Protein AF-0000000073279359 (afdb_homodimer)

Nearest PDB structures (foldseek):
  1sum-assembly1_B  TM=3.985E-01  e=4.397E+00  Thermotoga maritima
  1i4l-assembly2_A-2  TM=2.869E-01  e=4.186E+00  Homo sapiens
  1sum-assembly1_B  TM=3.983E-01  e=4.391E+00  Thermotoga maritima
  1i4l-assembly2_A-2  TM=2.853E-01  e=4.613E+00  Homo sapiens
  4h8s-assembly1_A  TM=3.477E-01  e=7.541E+00  Homo sapiens

InterPro domains:
  IPR021354 Protein of unknown function DUF2975 [PF11188] (54-164)

pLDDT: mean 83.81, std 12.47, range [31.08, 98.06]

Foldseek 3Di:
DVLVVQLVVLVVVLVVLVVCLVVLVVVLVVVCCCCVPVVVPVDDPVLSVLLNVLVVLLSVLSNLLSVLVNVQSVCSSVVRNLDLSNLVSLLSNLVSLQSNLVSVVSVCVSCPPPDDPDQWDQDPVGIDHPCSSVVSNVSSVVSNVVSVVSNVVNVVVVVVVVPD/DVLVVQLVVLVVVLVVLVVCLVVLVVVLVVVCCCCVPVVVPVDDPVLSVLLNVLVVLLSVLSNLLSVLVNVQSVCSSVVRNLDLSNLVSLLSNLVSLQSNLVSVVSVCVSCPPPPDPDQWDQDPVGIDHPCSSVVSNVSSVVSNVVSVVSNVVNVVVVVVVVPD

Radius of gyration: 21.15 Å; Cα contacts (8 Å, |Δi|>4): 372; chains: 2; bounding box: 41×67×48 Å

Secondary structure (DSSP, 8-state):
--HHHHHHHHHHHHHHHHHHHHHHHHHHHHHHIIIIII-TT---HHHHHHHHHHHHHHHHHHHHHHHHHHHHHHHHHTT---SHHHHHHHHHHHHHHHHHHHHHHHHHHHTTTSS---SEEEETTEEEE--HHHHHHHHHHHHHHHHHHHHHHHHHHHHHHHH-/--HHHHHHHHHHHHHHHHHHHHHHHHHHHHHHIIIIII-TT---HHHHHHHHHHHHHHHHHHHHHHHHHHHHHHHHHTT---SHHHHHHHHHHHHHHHHHHHHHHHHHHHTTTSS---SEEEETTEEEE--HHHHHHHHHHHHHHHHHHHHHHHHHHHHHHHH-

Structure (mmCIF, N/CA/C/O backbone):
data_AF-0000000073279359-model_v1
#
loop_
_entity.id
_entity.type
_entity.pdbx_description
1 polymer 'DUF2975 domain-containing protein'
#
loop_
_atom_site.group_PDB
_atom_site.id
_atom_site.type_symbol
_atom_site.label_atom_id
_atom_site.label_alt_id
_atom_site.label_comp_id
_atom_site.label_asym_id
_atom_site.label_entity_id
_atom_site.label_seq_id
_atom_site.pdbx_PDB_ins_code
_atom_site.Cartn_x
_atom_site.Cartn_y
_atom_site.Cartn_z
_atom_site.occupancy
_atom_site.B_iso_or_equiv
_atom_site.auth_seq_id
_atom_site.auth_comp_id
_atom_site.auth_asym_id
_atom_site.auth_atom_id
_atom_site.pdbx_PDB_model_num
ATOM 1 N N . MET A 1 1 ? -18.156 12.938 20.688 1 31.64 1 MET A N 1
ATOM 2 C CA . MET A 1 1 ? -18.328 11.578 20.203 1 31.64 1 MET A CA 1
ATOM 3 C C . MET A 1 1 ? -17.328 11.273 19.078 1 31.64 1 MET A C 1
ATOM 5 O O . MET A 1 1 ? -17.203 10.117 18.672 1 31.64 1 MET A O 1
ATOM 9 N N . LYS A 1 2 ? -16.922 12.328 18.25 1 40.28 2 LYS A N 1
ATOM 10 C CA . LYS A 1 2 ? -16.234 12.242 16.969 1 40.28 2 LYS A CA 1
ATOM 11 C C . LYS A 1 2 ? -14.812 11.742 17.141 1 40.28 2 LYS A C 1
ATOM 13 O O . LYS A 1 2 ? -14.266 11.086 16.25 1 40.28 2 LYS A O 1
ATOM 18 N N . TYR A 1 3 ? -14.172 12.078 18.219 1 42.28 3 TYR A N 1
ATOM 19 C CA . TYR A 1 3 ? -12.805 11.75 18.578 1 42.28 3 TYR A CA 1
ATOM 20 C C . TYR A 1 3 ? -12.68 10.289 18.984 1 42.28 3 TYR A C 1
ATOM 22 O O . TYR A 1 3 ? -11.578 9.734 19 1 42.28 3 TYR A O 1
ATOM 30 N N . TYR A 1 4 ? -13.68 9.695 19.484 1 44 4 TYR A N 1
ATOM 31 C CA . TYR A 1 4 ? -13.734 8.32 19.953 1 44 4 TYR A CA 1
ATOM 32 C C . TYR A 1 4 ? -13.562 7.336 18.797 1 44 4 TYR A C 1
ATOM 34 O O . TYR A 1 4 ? -13.008 6.25 18.984 1 44 4 TYR A O 1
ATOM 42 N N . GLY A 1 5 ? -14.016 7.719 17.656 1 51.03 5 GLY A N 1
ATOM 43 C CA . GLY A 1 5 ? -14.039 6.879 16.484 1 51.03 5 GLY A CA 1
ATOM 44 C C . GLY A 1 5 ? -12.656 6.605 15.914 1 51.03 5 GLY A C 1
ATOM 45 O O . GLY A 1 5 ? -12.352 5.477 15.523 1 51.03 5 GLY A O 1
ATOM 46 N N . LYS A 1 6 ? -11.945 7.664 15.992 1 56.97 6 LYS A N 1
ATOM 47 C CA . LYS A 1 6 ? -10.57 7.586 15.508 1 56.97 6 LYS A CA 1
ATOM 48 C C . LYS A 1 6 ? -9.719 6.711 16.406 1 56.97 6 LYS A C 1
ATOM 50 O O . LYS A 1 6 ? -8.891 5.93 15.93 1 56.97 6 LYS A O 1
ATOM 55 N N . LYS A 1 7 ? -10.039 6.805 17.734 1 65.88 7 LYS A N 1
ATOM 56 C CA . LYS A 1 7 ? -9.328 5.93 18.672 1 65.88 7 LYS A CA 1
ATOM 57 C C . LYS A 1 7 ? -9.633 4.461 18.391 1 65.88 7 LYS A C 1
ATOM 59 O O . LYS A 1 7 ? -8.727 3.621 18.422 1 65.88 7 LYS A O 1
ATOM 64 N N . SER A 1 8 ? -10.883 4.352 17.875 1 75.69 8 SER A N 1
ATOM 65 C CA . SER A 1 8 ? -11.297 2.973 17.641 1 75.69 8 SER A CA 1
ATOM 66 C C . SER A 1 8 ? -10.648 2.393 16.391 1 75.69 8 SER A C 1
ATOM 68 O O . SER A 1 8 ? -10.133 1.272 16.422 1 75.69 8 SER A O 1
ATOM 70 N N . LEU A 1 9 ? -10.562 3.201 15.281 1 80.06 9 LEU A N 1
ATOM 71 C CA . LEU A 1 9 ? -9.969 2.682 14.047 1 80.06 9 LEU A CA 1
ATOM 72 C C . LEU A 1 9 ? -8.477 2.408 14.234 1 80.06 9 LEU A C 1
ATOM 74 O O . LEU A 1 9 ? -7.961 1.413 13.727 1 80.06 9 LEU A O 1
ATOM 78 N N . SER A 1 10 ? -7.871 3.252 14.984 1 84.25 10 SER A N 1
ATOM 79 C CA . SER A 1 10 ? -6.445 3.084 15.234 1 84.25 10 SER A CA 1
ATOM 80 C C . SER A 1 10 ? -6.176 1.846 16.078 1 84.25 10 SER A C 1
ATOM 82 O O . SER A 1 10 ? -5.188 1.139 15.859 1 84.25 10 SER A O 1
ATOM 84 N N . GLN A 1 11 ? -7.035 1.592 16.984 1 86.12 11 GLN A N 1
ATOM 85 C CA . GLN A 1 11 ? -6.895 0.395 17.797 1 86.12 11 GLN A CA 1
ATOM 86 C C . GLN A 1 11 ? -7.074 -0.87 16.969 1 86.12 11 GLN A C 1
ATOM 88 O O . GLN A 1 11 ? -6.355 -1.853 17.156 1 86.12 11 GLN A O 1
ATOM 93 N N . VAL A 1 12 ? -8.039 -0.836 16.141 1 84.25 12 VAL A N 1
ATOM 94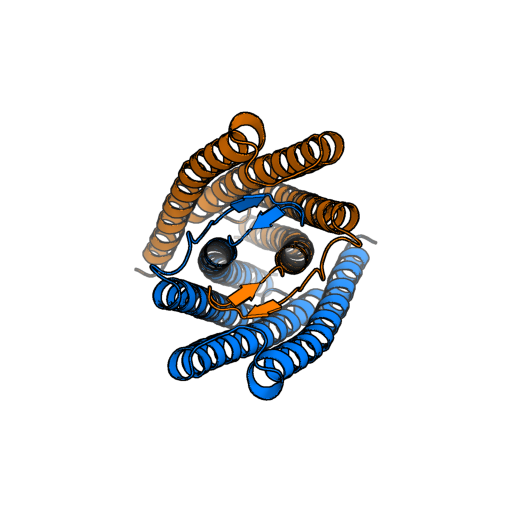 C CA . VAL A 1 12 ? -8.258 -1.947 15.211 1 84.25 12 VAL A CA 1
ATOM 95 C C . VAL A 1 12 ? -7.008 -2.168 14.367 1 84.25 12 VAL A C 1
ATOM 97 O O . VAL A 1 12 ? -6.582 -3.307 14.164 1 84.25 12 VAL A O 1
ATOM 100 N N . LEU A 1 13 ? -6.449 -1.063 13.969 1 85.56 13 LEU A N 1
ATOM 101 C CA . LEU A 1 13 ? -5.246 -1.158 13.156 1 85.56 13 LEU A CA 1
ATOM 102 C C . LEU A 1 13 ? -4.109 -1.808 13.938 1 85.56 13 LEU A C 1
ATOM 104 O O . LEU A 1 13 ? -3.377 -2.643 13.398 1 85.56 13 LEU A O 1
ATOM 108 N N . LEU A 1 14 ? -3.973 -1.51 15.164 1 87.38 14 LEU A N 1
ATOM 109 C CA . LEU A 1 14 ? -2.934 -2.109 15.992 1 87.38 14 LEU A CA 1
ATOM 110 C C . LEU A 1 14 ? -3.139 -3.615 16.125 1 87.38 14 LEU A C 1
ATOM 112 O O . LEU A 1 14 ? -2.184 -4.387 16.016 1 87.38 14 LEU A O 1
ATOM 116 N N . TRP A 1 15 ? -4.352 -3.914 16.266 1 86.38 15 TRP A N 1
ATOM 117 C CA . TRP A 1 15 ? -4.688 -5.332 16.359 1 86.38 15 TRP A CA 1
ATOM 118 C C . TRP A 1 15 ? -4.348 -6.059 15.062 1 86.38 15 TRP A C 1
ATOM 120 O O . TRP A 1 15 ? -3.766 -7.145 15.086 1 86.38 15 TRP A O 1
ATOM 130 N N . ILE A 1 16 ? -4.699 -5.473 13.992 1 86.31 16 ILE A N 1
ATOM 131 C CA . ILE A 1 16 ? -4.426 -6.059 12.68 1 86.31 16 ILE A CA 1
ATOM 132 C C . ILE A 1 16 ? -2.92 -6.188 12.477 1 86.31 16 ILE A C 1
ATOM 134 O O . ILE A 1 16 ? -2.439 -7.211 11.984 1 86.31 16 ILE A O 1
ATOM 138 N N . LEU A 1 17 ? -2.195 -5.238 12.906 1 88.5 17 LEU A N 1
ATOM 139 C CA . LEU A 1 17 ? -0.746 -5.262 12.75 1 88.5 17 LEU A CA 1
ATOM 140 C C . LEU A 1 17 ? -0.131 -6.406 13.547 1 88.5 17 LEU A C 1
ATOM 142 O O . LEU A 1 17 ? 0.762 -7.102 13.055 1 88.5 17 LEU A O 1
ATOM 146 N N . ASN A 1 18 ? -0.646 -6.617 14.75 1 86.38 18 ASN A N 1
ATOM 147 C CA . ASN A 1 18 ? -0.169 -7.73 15.562 1 86.38 18 ASN A CA 1
ATOM 148 C C . ASN A 1 18 ? -0.493 -9.078 14.922 1 86.38 18 ASN A C 1
ATOM 150 O O . ASN A 1 18 ? 0.332 -9.992 14.93 1 86.38 18 ASN A O 1
ATOM 154 N N . ILE A 1 19 ? -1.617 -9.148 14.344 1 86.81 19 ILE A N 1
ATOM 155 C CA . ILE A 1 19 ? -2.035 -10.375 13.664 1 86.81 19 ILE A CA 1
ATOM 156 C C . ILE A 1 19 ? -1.129 -10.633 12.461 1 86.81 19 ILE A C 1
ATOM 158 O O . ILE A 1 19 ? -0.705 -11.766 12.234 1 86.81 19 ILE A O 1
ATOM 162 N N . ILE A 1 20 ? -0.84 -9.641 11.766 1 86.38 20 ILE A N 1
ATOM 163 C CA . ILE A 1 20 ? 0.015 -9.75 10.594 1 86.38 20 ILE A CA 1
ATOM 164 C C . ILE A 1 20 ? 1.396 -10.258 11.008 1 86.38 20 ILE A C 1
ATOM 166 O O . ILE A 1 20 ? 1.991 -11.086 10.312 1 86.38 20 ILE A O 1
ATOM 170 N N . LEU A 1 21 ? 1.903 -9.797 12.109 1 86.38 21 LEU A N 1
ATOM 171 C CA . LEU A 1 21 ? 3.217 -10.211 12.586 1 86.38 21 LEU A CA 1
ATOM 172 C C . LEU A 1 21 ? 3.223 -11.695 12.953 1 86.38 21 LEU A C 1
ATOM 174 O O . LEU A 1 21 ? 4.129 -12.43 12.555 1 86.38 21 LEU A O 1
ATOM 178 N N . ILE A 1 22 ? 2.199 -12.094 13.578 1 87.25 22 ILE A N 1
ATOM 179 C CA . ILE A 1 22 ? 2.102 -13.477 14.031 1 87.25 22 ILE A CA 1
ATOM 180 C C . ILE A 1 22 ? 1.951 -14.406 12.82 1 87.25 22 ILE A C 1
ATOM 182 O O . ILE A 1 22 ? 2.695 -15.375 12.688 1 87.25 22 ILE A O 1
ATOM 186 N N . VAL A 1 23 ? 1.042 -14.086 11.992 1 82.75 23 VAL A N 1
ATOM 187 C CA . VAL A 1 23 ? 0.788 -14.891 10.797 1 82.75 23 VAL A CA 1
ATOM 188 C C . VAL A 1 23 ? 2.018 -14.875 9.891 1 82.75 23 VAL A C 1
ATOM 190 O O . VAL A 1 23 ? 2.371 -15.898 9.297 1 82.75 23 VAL A O 1
ATOM 193 N N . GLY A 1 24 ? 2.627 -13.672 9.781 1 82.88 24 GLY A N 1
ATOM 194 C CA . GLY A 1 24 ? 3.838 -13.562 8.977 1 82.88 24 GLY A CA 1
ATOM 195 C C . GLY A 1 24 ? 4.949 -14.484 9.438 1 82.88 24 GLY A C 1
ATOM 196 O O . GLY A 1 24 ? 5.609 -15.125 8.617 1 82.88 24 GLY A O 1
ATOM 197 N N . ILE A 1 25 ? 5.125 -14.562 10.688 1 85.75 25 ILE A N 1
ATOM 198 C CA . ILE A 1 25 ? 6.145 -15.445 11.25 1 85.75 25 ILE A CA 1
ATOM 199 C C . ILE A 1 25 ? 5.816 -16.891 10.922 1 85.75 25 ILE A C 1
ATOM 201 O O . ILE A 1 25 ? 6.684 -17.641 10.469 1 85.75 25 ILE A O 1
ATOM 205 N N . GLY A 1 26 ? 4.594 -17.312 11.148 1 84.44 26 GLY A N 1
ATOM 206 C CA . GLY A 1 26 ? 4.172 -18.656 10.844 1 84.44 26 GLY A CA 1
ATOM 207 C C . GLY A 1 26 ? 4.363 -19.031 9.383 1 84.44 26 GLY A C 1
ATOM 208 O O . GLY A 1 26 ? 4.895 -20.094 9.07 1 84.44 26 GLY A O 1
ATOM 209 N N . LEU A 1 27 ? 3.98 -18.172 8.547 1 82.25 27 LEU A N 1
ATOM 210 C CA . LEU A 1 27 ? 4.09 -18.406 7.113 1 82.25 27 LEU A CA 1
ATOM 211 C C . LEU A 1 27 ? 5.551 -18.5 6.688 1 82.25 27 LEU A C 1
ATOM 213 O O . LEU A 1 27 ? 5.906 -19.312 5.84 1 82.25 27 LEU A O 1
ATOM 217 N N . THR A 1 28 ? 6.344 -17.609 7.273 1 83.31 28 THR A N 1
ATOM 218 C CA . THR A 1 28 ? 7.762 -17.641 6.945 1 83.31 28 THR A CA 1
ATOM 219 C C . THR A 1 28 ? 8.391 -18.969 7.355 1 83.31 28 THR A C 1
ATOM 221 O O . THR A 1 28 ? 9.156 -19.562 6.594 1 83.31 28 THR A O 1
ATOM 224 N N . MET A 1 29 ? 8.055 -19.453 8.414 1 85.75 29 MET A N 1
ATOM 225 C CA . MET A 1 29 ? 8.57 -20.734 8.891 1 85.75 29 MET A CA 1
ATOM 226 C C . MET A 1 29 ? 8.133 -21.875 7.973 1 85.75 29 MET A C 1
ATOM 228 O O . MET A 1 29 ? 8.93 -22.75 7.652 1 85.75 29 MET A O 1
ATOM 232 N N . LEU A 1 30 ? 6.934 -21.844 7.57 1 81.75 30 LEU A N 1
ATOM 233 C CA . LEU A 1 30 ? 6.383 -22.891 6.703 1 81.75 30 LEU A CA 1
ATOM 234 C C . LEU A 1 30 ? 7.102 -22.906 5.355 1 81.75 30 LEU A C 1
ATOM 236 O O . LEU A 1 30 ? 7.441 -23.969 4.844 1 81.75 30 LEU A O 1
ATOM 240 N N . VAL A 1 31 ? 7.297 -21.781 4.797 1 81.06 31 VAL A N 1
ATOM 241 C CA . VAL A 1 31 ? 7.934 -21.688 3.488 1 81.06 31 VAL A CA 1
ATOM 242 C C . VAL A 1 31 ? 9.383 -22.156 3.582 1 81.06 31 VAL A C 1
ATOM 244 O O . VAL A 1 31 ? 9.867 -22.875 2.703 1 81.06 31 VAL A O 1
ATOM 247 N N . TYR A 1 32 ? 10.016 -21.703 4.605 1 82.31 32 TYR A N 1
ATOM 248 C CA . TYR A 1 32 ? 11.391 -22.141 4.793 1 82.31 32 TYR A CA 1
ATOM 249 C C . TYR A 1 32 ? 11.469 -23.656 4.965 1 82.31 32 TYR A C 1
ATOM 251 O O . TYR A 1 32 ? 12.328 -24.312 4.375 1 82.31 32 TYR A O 1
ATOM 259 N N . TYR A 1 33 ? 10.57 -24.188 5.672 1 83 33 TYR A N 1
ATOM 260 C CA . TYR A 1 33 ? 10.531 -25.641 5.879 1 83 33 TYR A CA 1
ATOM 261 C C . TYR A 1 33 ? 10.297 -26.375 4.562 1 83 33 TYR A C 1
ATOM 263 O O . TYR A 1 33 ? 11.023 -27.312 4.227 1 83 33 TYR A O 1
ATOM 271 N N . ASN A 1 34 ? 9.375 -25.922 3.771 1 78.56 34 ASN A N 1
ATOM 272 C CA . ASN A 1 34 ? 9.023 -26.562 2.506 1 78.56 34 ASN A CA 1
ATOM 273 C C . ASN A 1 34 ? 10.148 -26.438 1.484 1 78.56 34 ASN A C 1
ATOM 275 O O . ASN A 1 34 ? 10.391 -27.344 0.7 1 78.56 34 ASN A O 1
ATOM 279 N N . THR A 1 35 ? 10.797 -25.375 1.511 1 75.88 35 THR A N 1
ATOM 280 C CA . THR A 1 35 ? 11.812 -25.094 0.496 1 75.88 35 THR A CA 1
ATOM 281 C C . THR A 1 35 ? 13.117 -25.828 0.823 1 75.88 35 THR A C 1
ATOM 283 O O . THR A 1 35 ? 13.727 -26.438 -0.053 1 75.88 35 THR A O 1
ATOM 286 N N . PHE A 1 36 ? 13.508 -25.781 2.01 1 77.19 36 PHE A N 1
ATOM 287 C CA . PHE A 1 36 ? 14.844 -26.25 2.35 1 77.19 36 PHE A CA 1
ATOM 288 C C . PHE A 1 36 ? 14.789 -27.672 2.898 1 77.19 36 PHE A C 1
ATOM 290 O O . PHE A 1 36 ? 15.766 -28.422 2.799 1 77.19 36 PHE A O 1
ATOM 297 N N . PHE A 1 37 ? 13.695 -28.078 3.346 1 78.38 37 PHE A N 1
ATOM 298 C CA . PHE A 1 37 ? 13.625 -29.406 3.934 1 78.38 37 PHE A CA 1
ATOM 299 C C . PHE A 1 37 ? 12.875 -30.375 3.016 1 78.38 37 PHE A C 1
ATOM 301 O O . PHE A 1 37 ? 13.359 -31.469 2.734 1 78.38 37 PHE A O 1
ATOM 308 N N . LYS A 1 38 ? 11.703 -29.969 2.488 1 74.12 38 LYS A N 1
ATOM 309 C CA . LYS A 1 38 ? 10.891 -30.875 1.668 1 74.12 38 LYS A CA 1
ATOM 310 C C . LYS A 1 38 ? 11.281 -30.766 0.196 1 74.12 38 LYS A C 1
ATOM 312 O O . LYS A 1 38 ? 11.008 -31.688 -0.584 1 74.12 38 LYS A O 1
ATOM 317 N N . ASN A 1 39 ? 12.039 -29.75 -0.214 1 65.19 39 ASN A N 1
ATOM 318 C CA . ASN A 1 39 ? 12.523 -29.5 -1.566 1 65.19 39 ASN A CA 1
ATOM 319 C C . ASN A 1 39 ? 11.375 -29.5 -2.58 1 65.19 39 ASN A C 1
ATOM 321 O O . ASN A 1 39 ? 11.508 -30.078 -3.662 1 65.19 39 ASN A O 1
ATOM 325 N N . THR A 1 40 ? 10.242 -29.078 -2.369 1 61.25 40 THR A N 1
ATOM 326 C CA . THR A 1 40 ? 9.031 -29.188 -3.174 1 61.25 40 THR A CA 1
ATOM 327 C C . THR A 1 40 ? 9.117 -28.297 -4.41 1 61.25 40 THR A C 1
ATOM 329 O O . THR A 1 40 ? 8.469 -28.562 -5.422 1 61.25 40 THR A O 1
ATOM 332 N N . GLY A 1 41 ? 10.031 -27.422 -4.551 1 63.59 41 GLY A N 1
ATOM 333 C CA . GLY A 1 41 ? 9.953 -26.453 -5.633 1 63.59 41 GLY A CA 1
ATOM 334 C C . GLY A 1 41 ? 10.898 -26.75 -6.777 1 63.59 41 GLY A C 1
ATOM 335 O O . GLY A 1 41 ? 10.82 -26.141 -7.836 1 63.59 41 GLY A O 1
ATOM 336 N N . ASN A 1 42 ? 11.492 -27.922 -6.77 1 67.06 42 ASN A N 1
ATOM 337 C CA . ASN A 1 42 ? 12.469 -28.297 -7.781 1 67.06 42 ASN A CA 1
ATOM 338 C C . ASN A 1 42 ? 13.406 -27.141 -8.117 1 67.06 42 ASN A C 1
ATOM 340 O O . ASN A 1 42 ? 13.617 -26.828 -9.289 1 67.06 42 ASN A O 1
ATOM 344 N N . ILE A 1 43 ? 13.844 -26.5 -7.113 1 72.44 43 ILE A N 1
ATOM 345 C CA . ILE A 1 43 ? 14.734 -25.375 -7.281 1 72.44 43 ILE A CA 1
ATOM 346 C C . ILE A 1 43 ? 16.188 -25.828 -7.16 1 72.44 43 ILE A C 1
ATOM 348 O O . ILE A 1 43 ? 16.516 -26.641 -6.289 1 72.44 43 ILE A O 1
ATOM 352 N N . THR A 1 44 ? 16.953 -25.391 -8.125 1 73.75 44 THR A N 1
ATOM 353 C CA . THR A 1 44 ? 18.375 -25.703 -8.062 1 73.75 44 THR A CA 1
ATOM 354 C C . THR A 1 44 ? 19 -25.141 -6.793 1 73.75 44 THR A C 1
ATOM 356 O O . THR A 1 44 ? 18.469 -24.188 -6.207 1 73.75 44 THR A O 1
ATOM 359 N N . GLY A 1 45 ? 20.078 -25.719 -6.434 1 74.19 45 GLY A N 1
ATOM 360 C CA . GLY A 1 45 ? 20.75 -25.328 -5.195 1 74.19 45 GLY A CA 1
ATOM 361 C C . GLY A 1 45 ? 21.078 -23.859 -5.137 1 74.19 45 GLY A C 1
ATOM 362 O O . GLY A 1 45 ? 20.766 -23.188 -4.152 1 74.19 45 GLY A O 1
ATOM 363 N N . LYS A 1 46 ? 21.781 -23.375 -6.152 1 79.12 46 LYS A N 1
ATOM 364 C CA . LYS A 1 46 ? 22.172 -21.969 -6.168 1 79.12 46 LYS A CA 1
ATOM 365 C C . LYS A 1 46 ? 20.953 -21.062 -6.16 1 79.12 46 LYS A C 1
ATOM 367 O O . LYS A 1 46 ? 20.906 -20.062 -5.434 1 79.12 46 LYS A O 1
ATOM 372 N N . ASN A 1 47 ? 19.953 -21.422 -6.855 1 83.06 47 ASN A N 1
ATOM 373 C CA . ASN A 1 47 ? 18.734 -20.641 -6.91 1 83.06 47 ASN A CA 1
ATOM 374 C C . ASN A 1 47 ? 17.969 -20.688 -5.59 1 83.06 47 ASN A C 1
ATOM 376 O O . ASN A 1 47 ? 17.344 -19.703 -5.191 1 83.06 47 ASN A O 1
ATOM 380 N N . LYS A 1 48 ? 18.219 -21.766 -4.98 1 82.25 48 LYS A N 1
ATOM 381 C CA . LYS A 1 48 ? 17.547 -21.906 -3.688 1 82.25 48 LYS A CA 1
ATOM 382 C C . LYS A 1 48 ? 18.109 -20.922 -2.67 1 82.25 48 LYS A C 1
ATOM 384 O O . LYS A 1 48 ? 17.344 -20.312 -1.914 1 82.25 48 LYS A O 1
ATOM 389 N N . ILE A 1 49 ? 19.312 -20.75 -2.717 1 84.62 49 ILE A N 1
ATOM 390 C CA . ILE A 1 49 ? 19.969 -19.859 -1.771 1 84.62 49 ILE A CA 1
ATOM 391 C C . ILE A 1 49 ? 19.609 -18.406 -2.096 1 84.62 49 ILE A C 1
ATOM 393 O O . ILE A 1 49 ? 19.297 -17.609 -1.197 1 84.62 49 ILE A O 1
ATOM 397 N N . ILE A 1 50 ? 19.625 -18.031 -3.283 1 87.12 50 ILE A N 1
ATOM 398 C CA . ILE A 1 50 ? 19.328 -16.672 -3.713 1 87.12 50 ILE A CA 1
ATOM 399 C C . ILE A 1 50 ? 17.875 -16.312 -3.357 1 87.12 50 ILE A C 1
ATOM 401 O O . ILE A 1 50 ? 17.609 -15.273 -2.758 1 87.12 50 ILE A O 1
ATOM 405 N N . LEU A 1 51 ? 17.062 -17.25 -3.666 1 85.81 51 LEU A N 1
ATOM 406 C CA . LEU A 1 51 ? 15.648 -17.016 -3.395 1 85.81 51 LEU A CA 1
ATOM 407 C C . LEU A 1 51 ? 15.383 -16.953 -1.894 1 85.81 51 LEU A C 1
ATOM 409 O O . LEU A 1 51 ? 14.578 -16.141 -1.429 1 85.81 51 LEU A O 1
ATOM 413 N N . GLY A 1 52 ? 16.094 -17.812 -1.183 1 86 52 GLY A N 1
ATOM 414 C CA . GLY A 1 52 ? 15.961 -17.781 0.265 1 86 52 GLY A CA 1
ATOM 415 C C . GLY A 1 52 ? 16.406 -16.453 0.874 1 86 52 GLY A C 1
ATOM 416 O O . GLY A 1 52 ? 15.773 -15.938 1.791 1 86 52 GLY A O 1
ATOM 417 N N . THR A 1 53 ? 17.484 -15.984 0.349 1 89.88 53 THR A N 1
ATOM 418 C CA . THR A 1 53 ? 18.016 -14.719 0.847 1 89.88 53 THR A CA 1
ATOM 419 C C . THR A 1 53 ? 17.062 -13.57 0.524 1 89.88 53 THR A C 1
ATOM 421 O O . THR A 1 53 ? 16.781 -12.727 1.381 1 89.88 53 THR A O 1
ATOM 424 N N . LEU A 1 54 ? 16.547 -13.5 -0.654 1 90.19 54 LEU A N 1
ATOM 425 C CA . LEU A 1 54 ? 15.609 -12.461 -1.056 1 90.19 54 LEU A CA 1
ATOM 426 C C . LEU A 1 54 ? 14.367 -12.484 -0.175 1 90.19 54 LEU A C 1
ATOM 428 O O . LEU A 1 54 ? 13.898 -11.438 0.271 1 90.19 54 LEU A O 1
ATOM 432 N N . LEU A 1 55 ? 13.953 -13.672 0.034 1 88.44 55 LEU A N 1
ATOM 433 C CA . LEU A 1 55 ? 12.773 -13.82 0.874 1 88.44 55 LEU A CA 1
ATOM 434 C C . LEU A 1 55 ? 13.047 -13.32 2.289 1 88.44 55 LEU A C 1
ATOM 436 O O . LEU A 1 55 ? 12.203 -12.641 2.885 1 88.44 55 LEU A O 1
ATOM 440 N N . THR A 1 56 ? 14.195 -13.68 2.838 1 90.62 56 THR A N 1
ATOM 441 C CA . THR A 1 56 ? 14.555 -13.289 4.195 1 90.62 56 THR A CA 1
ATOM 442 C C . THR A 1 56 ? 14.625 -11.773 4.32 1 90.62 56 THR A C 1
ATOM 444 O O . THR A 1 56 ? 14.086 -11.195 5.262 1 90.62 56 THR A O 1
ATOM 447 N N . ILE A 1 57 ? 15.242 -11.102 3.371 1 93.5 57 ILE A N 1
ATOM 448 C CA . ILE A 1 57 ? 15.352 -9.648 3.379 1 93.5 57 ILE A CA 1
ATOM 449 C C . ILE A 1 57 ? 13.961 -9.031 3.314 1 93.5 57 ILE A C 1
ATOM 451 O O . ILE A 1 57 ? 13.656 -8.102 4.066 1 93.5 57 ILE A O 1
ATOM 455 N N . GLY A 1 58 ? 13.141 -9.523 2.445 1 92.25 58 GLY A N 1
ATOM 456 C CA . GLY A 1 58 ? 11.781 -9.016 2.318 1 92.25 58 GLY A CA 1
ATOM 457 C C . GLY A 1 58 ? 10.977 -9.133 3.598 1 92.25 58 GLY A C 1
ATOM 458 O O . GLY A 1 58 ? 10.312 -8.18 4.012 1 92.25 58 GLY A O 1
ATOM 459 N N . VAL A 1 59 ? 11.094 -10.273 4.238 1 89 59 VAL A N 1
ATOM 460 C CA . VAL A 1 59 ? 10.336 -10.531 5.453 1 89 59 VAL A CA 1
ATOM 461 C C . VAL A 1 59 ? 10.82 -9.609 6.57 1 89 59 VAL A C 1
ATOM 463 O O . VAL A 1 59 ? 10.008 -9.031 7.305 1 89 59 VAL A O 1
ATOM 466 N N . ILE A 1 60 ? 12.055 -9.422 6.664 1 93.38 60 ILE A N 1
ATOM 467 C CA . ILE A 1 60 ? 12.617 -8.531 7.672 1 93.38 60 ILE A CA 1
ATOM 468 C C . ILE A 1 60 ? 12.102 -7.109 7.449 1 93.38 60 ILE A C 1
ATOM 470 O O . ILE A 1 60 ? 11.695 -6.434 8.398 1 93.38 60 ILE A O 1
ATOM 474 N N . CYS A 1 61 ? 12.094 -6.672 6.266 1 94.62 61 CYS A N 1
ATOM 475 C CA . CYS A 1 61 ? 11.609 -5.332 5.938 1 94.62 61 CYS A CA 1
ATOM 476 C C . CYS A 1 61 ? 10.141 -5.18 6.297 1 94.62 61 CYS A C 1
ATOM 478 O O . CYS A 1 61 ? 9.719 -4.133 6.797 1 94.62 61 CYS A O 1
ATOM 480 N N . ILE A 1 62 ? 9.398 -6.203 6.082 1 92.31 62 ILE A N 1
ATOM 481 C CA . ILE A 1 62 ? 7.973 -6.137 6.406 1 92.31 62 ILE A CA 1
ATOM 482 C C . ILE A 1 62 ? 7.793 -5.98 7.914 1 92.31 62 ILE A C 1
ATOM 484 O O . ILE A 1 62 ? 6.973 -5.18 8.367 1 92.31 62 ILE A O 1
ATOM 488 N N . PHE A 1 63 ? 8.57 -6.719 8.656 1 92.19 63 PHE A N 1
ATOM 489 C CA . PHE A 1 63 ? 8.5 -6.605 10.109 1 92.19 63 PHE A CA 1
ATOM 490 C C . PHE A 1 63 ? 8.867 -5.199 10.562 1 92.19 63 PHE A C 1
ATOM 492 O O . PHE A 1 63 ? 8.203 -4.625 11.422 1 92.19 63 PHE A O 1
ATOM 499 N N . LEU A 1 64 ? 9.867 -4.668 9.977 1 95.06 64 LEU A N 1
ATOM 500 C CA . LEU A 1 64 ? 10.305 -3.324 10.336 1 95.06 64 LEU A CA 1
ATOM 501 C C . LEU A 1 64 ? 9.242 -2.293 9.969 1 95.06 64 LEU A C 1
ATOM 503 O O . LEU A 1 64 ? 9.031 -1.327 10.711 1 95.06 64 LEU A O 1
ATOM 507 N N . ILE A 1 65 ? 8.586 -2.5 8.852 1 94.75 65 ILE A N 1
ATOM 508 C CA . ILE A 1 65 ? 7.508 -1.607 8.438 1 94.75 65 ILE A CA 1
ATOM 509 C C . ILE A 1 65 ? 6.383 -1.646 9.469 1 94.75 65 ILE A C 1
ATOM 511 O O . ILE A 1 65 ? 5.879 -0.601 9.891 1 94.75 65 ILE A O 1
ATOM 515 N N . VAL A 1 66 ? 6.031 -2.838 9.906 1 92.19 66 VAL A N 1
ATOM 516 C CA . VAL A 1 66 ? 4.945 -2.986 10.867 1 92.19 66 VAL A CA 1
ATOM 517 C C . VAL A 1 66 ? 5.316 -2.299 12.18 1 92.19 66 VAL A C 1
ATOM 519 O O . VAL A 1 66 ? 4.484 -1.625 12.789 1 92.19 66 VAL A O 1
ATOM 522 N N . PHE A 1 67 ? 6.539 -2.408 12.516 1 94.5 67 PHE A N 1
ATOM 523 C CA . PHE A 1 67 ? 6.992 -1.772 13.75 1 94.5 67 PHE A CA 1
ATOM 524 C C . PHE A 1 67 ? 6.902 -0.255 13.641 1 94.5 67 PHE A C 1
ATOM 526 O O . PHE A 1 67 ? 6.441 0.413 14.562 1 94.5 67 PHE A O 1
ATOM 533 N N . GLU A 1 68 ? 7.312 0.247 12.555 1 95.44 68 GLU A N 1
ATOM 534 C CA . GLU A 1 68 ? 7.227 1.688 12.344 1 95.44 68 GLU A CA 1
ATOM 535 C C . GLU A 1 68 ? 5.77 2.15 12.297 1 95.44 68 GLU A C 1
ATOM 537 O O . GLU A 1 68 ? 5.434 3.211 12.828 1 95.44 68 GLU A O 1
ATOM 542 N N . LEU A 1 69 ? 4.953 1.369 11.68 1 93.5 69 LEU A N 1
ATOM 543 C CA . LEU A 1 69 ? 3.537 1.706 11.609 1 93.5 69 LEU A CA 1
ATOM 544 C C . LEU A 1 69 ? 2.906 1.718 12.992 1 93.5 69 LEU A C 1
ATOM 546 O O . LEU A 1 69 ? 2.074 2.576 13.297 1 93.5 69 LEU A O 1
ATOM 550 N N . ARG A 1 70 ? 3.324 0.79 13.758 1 91.88 70 ARG A N 1
ATOM 551 C CA . ARG A 1 70 ? 2.82 0.746 15.125 1 91.88 70 ARG A CA 1
ATOM 552 C C . ARG A 1 70 ? 3.15 2.033 15.875 1 91.88 70 ARG A C 1
ATOM 554 O O . ARG A 1 70 ? 2.314 2.559 16.609 1 91.88 70 ARG A O 1
ATOM 561 N N . LYS A 1 71 ? 4.336 2.455 15.711 1 94.44 71 LYS A N 1
ATOM 562 C CA . LYS A 1 71 ? 4.746 3.703 16.359 1 94.44 71 LYS A CA 1
ATOM 563 C C . LYS A 1 71 ? 3.836 4.855 15.938 1 94.44 71 LYS A C 1
ATOM 565 O O . LYS A 1 71 ? 3.398 5.641 16.781 1 94.44 71 LYS A O 1
ATOM 570 N N . ILE A 1 72 ? 3.549 4.949 14.734 1 94.31 72 ILE A N 1
ATOM 571 C CA . ILE A 1 72 ? 2.729 6.031 14.203 1 94.31 72 ILE A CA 1
ATOM 572 C C . ILE A 1 72 ? 1.308 5.918 14.75 1 94.31 72 ILE A C 1
ATOM 574 O O . ILE A 1 72 ? 0.73 6.906 15.203 1 94.31 72 ILE A O 1
ATOM 578 N N . VAL A 1 73 ? 0.743 4.758 14.773 1 90.56 73 VAL A N 1
ATOM 579 C CA . VAL A 1 73 ? -0.641 4.531 15.18 1 90.56 73 VAL A CA 1
ATOM 580 C C . VAL A 1 73 ? -0.808 4.883 16.656 1 90.56 73 VAL A C 1
ATOM 582 O O . VAL A 1 73 ? -1.836 5.43 17.062 1 90.56 73 VAL A O 1
ATOM 585 N N . ILE A 1 74 ? 0.177 4.586 17.391 1 91.75 74 ILE A N 1
ATOM 586 C CA . ILE A 1 74 ? 0.12 4.895 18.812 1 91.75 74 ILE A CA 1
ATOM 587 C C . ILE A 1 74 ? -0.025 6.402 19.016 1 91.75 74 ILE A C 1
ATOM 589 O O . ILE A 1 74 ? -0.802 6.852 19.859 1 91.75 74 ILE A O 1
ATOM 593 N N . THR A 1 75 ? 0.68 7.168 18.25 1 92.44 75 THR A N 1
ATOM 594 C CA . THR A 1 75 ? 0.567 8.617 18.375 1 92.44 75 THR A CA 1
ATOM 595 C C . THR A 1 75 ? -0.801 9.094 17.891 1 92.44 75 THR A C 1
ATOM 597 O O . THR A 1 75 ? -1.313 10.109 18.359 1 92.44 75 THR A O 1
ATOM 600 N N . LEU A 1 76 ? -1.336 8.391 16.969 1 88.06 76 LEU A N 1
ATOM 601 C CA . LEU A 1 76 ? -2.684 8.703 16.5 1 88.06 76 LEU A CA 1
ATOM 602 C C . LEU A 1 76 ? -3.711 8.453 17.594 1 88.06 76 LEU A C 1
ATOM 604 O O . LEU A 1 76 ? -4.633 9.25 17.781 1 88.06 76 LEU A O 1
ATOM 608 N N . ILE A 1 77 ? -3.549 7.359 18.281 1 86.5 77 ILE A N 1
ATOM 609 C CA . ILE A 1 77 ? -4.434 7.012 19.375 1 86.5 77 ILE A CA 1
ATOM 610 C C . ILE A 1 77 ? -4.34 8.078 20.469 1 86.5 77 ILE A C 1
ATOM 612 O O . ILE A 1 77 ? -5.348 8.43 21.094 1 86.5 77 ILE A O 1
ATOM 616 N N . LYS A 1 78 ? -3.148 8.633 20.656 1 91.12 78 LYS A N 1
ATOM 617 C CA . LYS A 1 78 ? -2.92 9.656 21.672 1 91.12 78 LYS A CA 1
ATOM 618 C C . LYS A 1 78 ? -3.32 11.039 21.156 1 91.12 78 LYS A C 1
ATOM 620 O O . LYS A 1 78 ? -3.068 12.047 21.812 1 91.12 78 LYS A O 1
ATOM 625 N N . ALA A 1 79 ? -3.783 11.07 19.938 1 88.75 79 ALA A N 1
ATOM 626 C CA . ALA A 1 79 ? -4.277 12.297 19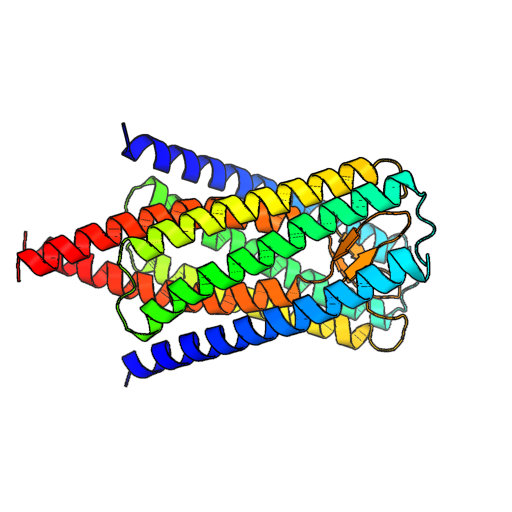.312 1 88.75 79 ALA A CA 1
ATOM 627 C C . ALA A 1 79 ? -3.154 13.32 19.141 1 88.75 79 ALA A C 1
ATOM 629 O O . ALA A 1 79 ? -3.377 14.523 19.297 1 88.75 79 ALA A O 1
ATOM 630 N N . ASN A 1 80 ? -1.977 12.852 19 1 92.06 80 ASN A N 1
ATOM 631 C CA . ASN A 1 80 ? -0.812 13.695 18.766 1 92.06 80 ASN A CA 1
ATOM 632 C C . ASN A 1 80 ? 0.036 13.172 17.609 1 92.06 80 ASN A C 1
ATOM 634 O O . ASN A 1 80 ? 1.213 12.859 17.797 1 92.06 80 ASN A O 1
ATOM 638 N N . PRO A 1 81 ? -0.502 13.227 16.406 1 92.62 81 PRO A N 1
ATOM 639 C CA . PRO A 1 81 ? 0.187 12.609 15.273 1 92.62 81 PRO A CA 1
ATOM 640 C C . PRO A 1 81 ? 1.287 13.5 14.703 1 92.62 81 PRO A C 1
ATOM 642 O O . PRO A 1 81 ? 2.191 13.008 14.023 1 92.62 81 PRO A O 1
ATOM 645 N N . PHE A 1 82 ? 1.207 14.758 14.938 1 95.62 82 PHE A N 1
ATOM 646 C CA . PHE A 1 82 ? 2.127 15.695 14.305 1 95.62 82 PHE A CA 1
ATOM 647 C C . PHE A 1 82 ? 3.359 15.914 15.172 1 95.62 82 PHE A C 1
ATOM 649 O O . PHE A 1 82 ? 3.547 17 15.727 1 95.62 82 PHE A O 1
ATOM 656 N N . ILE A 1 83 ? 4.191 14.945 15.219 1 95.56 83 ILE A N 1
ATOM 657 C CA . ILE A 1 83 ? 5.469 14.969 15.93 1 95.56 83 ILE A CA 1
ATOM 658 C C . ILE A 1 83 ? 6.582 14.492 15 1 95.56 83 ILE A C 1
ATOM 660 O O . ILE A 1 83 ? 6.328 13.758 14.047 1 95.56 83 ILE A O 1
ATOM 664 N N . TRP A 1 84 ? 7.781 14.781 15.312 1 96.69 84 TRP A N 1
ATOM 665 C CA . TRP A 1 84 ? 8.922 14.531 14.438 1 96.69 84 TRP A CA 1
ATOM 666 C C . TRP A 1 84 ? 9.219 13.039 14.344 1 96.69 84 TRP A C 1
ATOM 668 O O . TRP A 1 84 ? 9.68 12.555 13.305 1 96.69 84 TRP A O 1
ATOM 678 N N . SER A 1 85 ? 8.93 12.32 15.367 1 97 85 SER A N 1
ATOM 679 C CA . SER A 1 85 ? 9.156 10.883 15.344 1 97 85 SER A CA 1
ATOM 680 C C . SER A 1 85 ? 8.352 10.211 14.234 1 97 85 SER A C 1
ATOM 682 O O . SER A 1 85 ? 8.82 9.25 13.617 1 97 85 SER A O 1
ATOM 684 N N . ASN A 1 86 ? 7.145 10.703 14 1 96.69 86 ASN A N 1
ATOM 685 C CA . ASN A 1 86 ? 6.316 10.141 12.938 1 96.69 86 ASN A CA 1
ATOM 686 C C . ASN A 1 86 ? 6.898 10.43 11.562 1 96.69 86 ASN A C 1
ATOM 688 O O . ASN A 1 86 ? 6.797 9.609 10.648 1 96.69 86 ASN A O 1
ATOM 692 N N . VAL A 1 87 ? 7.516 11.57 11.398 1 96.69 87 VAL A N 1
ATOM 693 C CA . VAL A 1 87 ? 8.188 11.898 10.141 1 96.69 87 VAL A CA 1
ATOM 694 C C . VAL A 1 87 ? 9.32 10.898 9.891 1 96.69 87 VAL A C 1
ATOM 696 O O . VAL A 1 87 ? 9.445 10.367 8.781 1 96.69 87 VAL A O 1
ATOM 699 N N . THR A 1 88 ? 10.047 10.641 10.906 1 97.88 88 THR A N 1
ATOM 700 C CA . THR A 1 88 ? 11.164 9.703 10.82 1 97.88 88 THR A CA 1
ATOM 701 C C . THR A 1 88 ? 10.664 8.305 10.484 1 97.88 88 THR A C 1
ATOM 703 O O . THR A 1 88 ? 11.25 7.613 9.641 1 97.88 88 THR A O 1
ATOM 706 N N . SER A 1 89 ? 9.625 7.926 11.133 1 97.5 89 SER A N 1
ATOM 707 C CA . SER A 1 89 ? 9.039 6.613 10.875 1 97.5 89 SER A CA 1
ATOM 708 C C . SER A 1 89 ? 8.562 6.492 9.43 1 97.5 89 SER A C 1
ATOM 710 O O . SER A 1 89 ? 8.781 5.465 8.789 1 97.5 89 SER A O 1
ATOM 712 N N . LEU A 1 90 ? 7.93 7.469 8.938 1 96.56 90 LEU A N 1
ATOM 713 C CA . LEU A 1 90 ? 7.457 7.465 7.555 1 96.56 90 LEU A CA 1
ATOM 714 C C . LEU A 1 90 ? 8.617 7.328 6.582 1 96.56 90 LEU A C 1
ATOM 716 O O . LEU A 1 90 ? 8.547 6.547 5.629 1 96.56 90 LEU A O 1
ATOM 720 N N . LYS A 1 91 ? 9.664 8.023 6.879 1 97.38 91 LYS A N 1
ATOM 721 C CA . LYS A 1 91 ? 10.844 7.934 6.02 1 97.38 91 LYS A CA 1
ATOM 722 C C . LYS A 1 91 ? 11.422 6.523 6.023 1 97.38 91 LYS A C 1
ATOM 724 O O . LYS A 1 91 ? 11.781 5.992 4.969 1 97.38 91 LYS A O 1
ATOM 729 N N . LYS A 1 92 ? 11.492 5.988 7.191 1 98.06 92 LYS A N 1
ATOM 730 C CA . LYS A 1 92 ? 11.984 4.617 7.316 1 98.06 92 LYS A CA 1
ATOM 731 C C . LYS A 1 92 ? 11.094 3.645 6.543 1 98.06 92 LYS A C 1
ATOM 733 O O . LYS A 1 92 ? 11.594 2.73 5.887 1 98.06 92 LYS A O 1
ATOM 738 N N . ILE A 1 93 ? 9.82 3.809 6.621 1 97.19 93 ILE A N 1
ATOM 739 C CA . ILE A 1 93 ? 8.875 2.947 5.914 1 97.19 93 ILE A CA 1
ATOM 740 C C . ILE A 1 93 ? 9.086 3.078 4.406 1 97.19 93 ILE A C 1
ATOM 742 O O . ILE A 1 93 ? 9.133 2.074 3.691 1 97.19 93 ILE A O 1
ATOM 746 N N . SER A 1 94 ? 9.203 4.316 3.947 1 97 94 SER A N 1
ATOM 747 C CA . SER A 1 94 ? 9.43 4.559 2.527 1 97 94 SER A CA 1
ATOM 748 C C . SER A 1 94 ? 10.656 3.801 2.029 1 97 94 SER A C 1
ATOM 750 O O . SER A 1 94 ? 10.594 3.105 1.013 1 97 94 SER A O 1
ATOM 752 N N . VAL A 1 95 ? 11.727 3.881 2.748 1 97.69 95 VAL A N 1
ATOM 753 C CA . VAL A 1 95 ? 12.969 3.225 2.363 1 97.69 95 VAL A CA 1
ATOM 754 C C . VAL A 1 95 ? 12.766 1.712 2.326 1 97.69 95 VAL A C 1
ATOM 756 O O . VAL A 1 95 ? 13.219 1.043 1.393 1 97.69 95 VAL A O 1
ATOM 759 N N . LYS A 1 96 ? 12.102 1.163 3.314 1 97.5 96 LYS A N 1
ATOM 760 C CA . LYS A 1 96 ? 11.852 -0.275 3.365 1 97.5 96 LYS A CA 1
ATOM 761 C C . LYS A 1 96 ? 10.977 -0.723 2.201 1 97.5 96 LYS A C 1
ATOM 763 O O . LYS A 1 96 ? 11.141 -1.83 1.684 1 97.5 96 LYS A O 1
ATOM 768 N N . CYS A 1 97 ? 10.039 0.098 1.796 1 96.19 97 CYS A N 1
ATOM 769 C CA . CYS A 1 97 ? 9.219 -0.211 0.625 1 96.19 97 CYS A CA 1
ATOM 770 C C . CYS A 1 97 ? 10.094 -0.373 -0.615 1 96.19 97 CYS A C 1
ATOM 772 O O . CYS A 1 97 ? 9.898 -1.304 -1.399 1 96.19 97 CYS A O 1
ATOM 774 N N . PHE A 1 98 ? 11.094 0.478 -0.766 1 95.88 98 PHE A N 1
ATOM 775 C CA . PHE A 1 98 ? 11.969 0.405 -1.93 1 95.88 98 PHE A CA 1
ATOM 776 C C . PHE A 1 98 ? 12.867 -0.828 -1.857 1 95.88 98 PHE A C 1
ATOM 778 O O . PHE A 1 98 ? 13.18 -1.431 -2.885 1 95.88 98 PHE A O 1
ATOM 785 N N . ILE A 1 99 ? 13.25 -1.16 -0.659 1 97.25 99 ILE A N 1
ATOM 786 C CA . ILE A 1 99 ? 14.055 -2.365 -0.496 1 97.25 99 ILE A CA 1
ATOM 787 C C . ILE A 1 99 ? 13.242 -3.59 -0.897 1 97.25 99 ILE A C 1
ATOM 789 O O . ILE A 1 99 ? 13.734 -4.473 -1.603 1 97.25 99 ILE A O 1
ATOM 793 N N . ILE A 1 100 ? 12 -3.65 -0.474 1 95.5 100 ILE A N 1
ATOM 794 C CA . ILE A 1 100 ? 11.133 -4.773 -0.817 1 95.5 100 ILE A CA 1
ATOM 795 C C . ILE A 1 100 ? 10.938 -4.824 -2.33 1 95.5 100 ILE A C 1
ATOM 797 O O . ILE A 1 100 ? 10.992 -5.902 -2.932 1 95.5 100 ILE A O 1
ATOM 801 N N . ALA A 1 101 ? 10.727 -3.643 -2.924 1 93.81 101 ALA A N 1
ATOM 802 C CA . ALA A 1 101 ? 10.578 -3.582 -4.375 1 93.81 101 ALA A CA 1
ATOM 803 C C . ALA A 1 101 ? 11.828 -4.117 -5.074 1 93.81 101 ALA A C 1
ATOM 805 O O . ALA A 1 101 ? 11.727 -4.844 -6.066 1 93.81 101 ALA A O 1
ATOM 806 N N . ALA A 1 102 ? 12.953 -3.814 -4.551 1 94.62 102 ALA A N 1
ATOM 807 C CA . ALA A 1 102 ? 14.219 -4.309 -5.105 1 94.62 102 ALA A CA 1
ATOM 808 C C . ALA A 1 102 ? 14.312 -5.824 -4.984 1 94.62 102 ALA A C 1
ATOM 810 O O . ALA A 1 102 ? 14.812 -6.496 -5.891 1 94.62 102 ALA A O 1
ATOM 811 N N . CYS A 1 103 ? 13.867 -6.34 -3.879 1 92.81 103 CYS A N 1
ATOM 812 C CA . CYS A 1 103 ? 13.844 -7.789 -3.703 1 92.81 103 CYS A CA 1
ATOM 813 C C . CYS A 1 103 ? 12.969 -8.453 -4.762 1 92.81 103 CYS A C 1
ATOM 815 O O . CYS A 1 103 ? 13.344 -9.484 -5.32 1 92.81 103 CYS A O 1
ATOM 817 N N . TYR A 1 104 ? 11.852 -7.848 -5.031 1 89 104 TYR A N 1
ATOM 818 C CA . TYR A 1 104 ? 10.969 -8.391 -6.059 1 89 104 TYR A CA 1
ATOM 819 C C . TYR A 1 104 ? 11.625 -8.32 -7.434 1 89 104 TYR A C 1
ATOM 821 O O . TYR A 1 104 ? 11.43 -9.211 -8.266 1 89 104 TYR A O 1
ATOM 829 N N . PHE A 1 105 ? 12.32 -7.289 -7.695 1 87.69 105 PHE A N 1
ATOM 830 C CA . PHE A 1 105 ? 13.062 -7.184 -8.945 1 87.69 105 PHE A CA 1
ATOM 831 C C . PHE A 1 105 ? 14.125 -8.273 -9.039 1 87.69 105 PHE A C 1
ATOM 833 O O . PHE A 1 105 ? 14.32 -8.875 -10.102 1 87.69 105 PHE A O 1
ATOM 840 N N . GLY A 1 106 ? 14.859 -8.484 -7.938 1 87.31 106 GLY A N 1
ATOM 841 C CA . GLY A 1 106 ? 15.805 -9.586 -7.891 1 87.31 106 GLY A CA 1
ATOM 842 C C . GLY A 1 106 ? 15.164 -10.93 -8.188 1 87.31 106 GLY A C 1
ATOM 843 O O . GLY A 1 106 ? 15.734 -11.742 -8.93 1 87.31 106 GLY A O 1
ATOM 844 N N . ASN A 1 107 ? 13.984 -11.125 -7.586 1 86.25 107 ASN A N 1
ATOM 845 C CA . ASN A 1 107 ? 13.234 -12.352 -7.863 1 86.25 107 ASN A CA 1
ATOM 846 C C . ASN A 1 107 ? 12.914 -12.484 -9.352 1 86.25 107 ASN A C 1
ATOM 848 O O . ASN A 1 107 ? 12.992 -13.586 -9.906 1 86.25 107 ASN A O 1
ATOM 852 N N . PHE A 1 108 ? 12.586 -11.414 -9.961 1 82.94 108 PHE A N 1
ATOM 853 C CA . PHE A 1 108 ? 12.273 -11.398 -11.383 1 82.94 108 PHE A CA 1
ATOM 854 C C . PHE A 1 108 ? 13.508 -11.75 -12.211 1 82.94 108 PHE A C 1
ATOM 856 O O . PHE A 1 108 ? 13.422 -12.516 -13.172 1 82.94 108 PHE A O 1
ATOM 863 N N . VAL A 1 109 ? 14.586 -11.312 -11.867 1 82.88 109 VAL A N 1
ATOM 864 C CA . VAL A 1 109 ? 15.82 -11.547 -12.602 1 82.88 109 VAL A CA 1
ATOM 865 C C . VAL A 1 109 ? 16.219 -13.016 -12.492 1 82.88 109 VAL A C 1
ATOM 867 O O . VAL A 1 109 ? 16.625 -13.633 -13.477 1 82.88 109 VAL A O 1
ATOM 870 N N . VAL A 1 110 ? 16.125 -13.547 -11.32 1 79.88 110 VAL A N 1
ATOM 871 C CA . VAL A 1 110 ? 16.5 -14.938 -11.094 1 79.88 110 VAL A CA 1
ATOM 872 C C . VAL A 1 110 ? 15.555 -15.867 -11.859 1 79.88 110 VAL A C 1
ATOM 874 O O . VAL A 1 110 ? 15.977 -16.922 -12.352 1 79.88 110 VAL A O 1
ATOM 877 N N . SER A 1 111 ? 14.328 -15.422 -11.914 1 76.44 111 SER A N 1
ATOM 878 C CA . SER A 1 111 ? 13.328 -16.25 -12.57 1 76.44 111 SER A CA 1
ATOM 879 C C . SER A 1 111 ? 13.242 -15.953 -14.062 1 76.44 111 SER A C 1
ATOM 881 O O . SER A 1 111 ? 12.414 -16.531 -14.773 1 76.44 111 SER A O 1
ATOM 883 N N . PHE A 1 112 ? 14.055 -15.008 -14.461 1 70.25 112 PHE A N 1
ATOM 884 C CA . PHE A 1 112 ? 14.016 -14.562 -15.852 1 70.25 112 PHE A CA 1
ATOM 885 C C . PHE A 1 112 ? 14.336 -15.711 -16.797 1 70.25 112 PHE A C 1
ATOM 887 O O . PHE A 1 112 ? 15.297 -16.453 -16.578 1 70.25 112 PHE A O 1
ATOM 894 N N . GLY A 1 113 ? 13.508 -15.953 -17.922 1 59.47 113 GLY A N 1
ATOM 895 C CA . GLY A 1 113 ? 13.742 -16.984 -18.922 1 59.47 113 GLY A CA 1
ATOM 896 C C . GLY A 1 113 ? 13.039 -18.281 -18.609 1 59.47 113 GLY A C 1
ATOM 897 O O . GLY A 1 113 ? 12.914 -19.156 -19.484 1 59.47 113 GLY A O 1
ATOM 898 N N . LYS A 1 114 ? 13.156 -18.672 -17.359 1 61.44 114 LYS A N 1
ATOM 899 C CA . LYS A 1 114 ? 12.484 -19.953 -17.125 1 61.44 114 LYS A CA 1
ATOM 900 C C . LYS A 1 114 ? 11.031 -19.891 -17.578 1 61.44 114 LYS A C 1
ATOM 902 O O . LYS A 1 114 ? 10.742 -20.109 -18.766 1 61.44 114 LYS A O 1
ATOM 907 N N . GLU A 1 115 ? 9.922 -19.875 -17.078 1 57.47 115 GLU A N 1
ATOM 908 C CA . GLU A 1 115 ? 8.539 -19.766 -17.547 1 57.47 115 GLU A CA 1
ATOM 909 C C . GLU A 1 115 ? 8.039 -18.328 -17.422 1 57.47 115 GLU A C 1
ATOM 911 O O . GLU A 1 115 ? 8.602 -17.531 -16.672 1 57.47 115 GLU A O 1
ATOM 916 N N . LYS A 1 116 ? 7.082 -17.922 -18.312 1 57.03 116 LYS A N 1
ATOM 917 C CA . LYS A 1 116 ? 6.465 -16.641 -18.625 1 57.03 116 LYS A CA 1
ATOM 918 C C . LYS A 1 116 ? 5.988 -15.945 -17.344 1 57.03 116 LYS A C 1
ATOM 920 O O . LYS A 1 116 ? 5.043 -16.391 -16.703 1 57.03 116 LYS A O 1
ATOM 925 N N . TYR A 1 117 ? 6.914 -15.312 -16.688 1 58.81 117 TYR A N 1
ATOM 926 C CA . TYR A 1 117 ? 6.438 -14.43 -15.625 1 58.81 117 TYR A CA 1
ATOM 927 C C . TYR A 1 117 ? 5.207 -13.648 -16.078 1 58.81 117 TYR A C 1
ATOM 929 O O . TYR A 1 117 ? 5.191 -13.078 -17.172 1 58.81 117 TYR A O 1
ATOM 937 N N . LYS A 1 118 ? 4.102 -14 -15.445 1 66.44 118 LYS A N 1
ATOM 938 C CA . LYS A 1 118 ? 2.885 -13.258 -15.766 1 66.44 118 LYS A CA 1
ATOM 939 C C . LYS A 1 118 ? 2.482 -12.336 -14.617 1 66.44 118 LYS A C 1
ATOM 941 O O . LYS A 1 118 ? 2.428 -12.766 -13.461 1 66.44 118 LYS A O 1
ATOM 946 N N . PHE A 1 119 ? 2.34 -11.125 -14.945 1 69.75 119 PHE A N 1
ATOM 947 C CA . PHE A 1 119 ? 1.882 -10.148 -13.961 1 69.75 119 PHE A CA 1
ATOM 948 C C . PHE A 1 119 ? 0.487 -10.5 -13.453 1 69.75 119 PHE A C 1
ATOM 950 O O . PHE A 1 119 ? 0.229 -10.477 -12.25 1 69.75 119 PHE A O 1
ATOM 957 N N . ILE A 1 120 ? -0.339 -10.805 -14.344 1 71.88 120 ILE A N 1
ATOM 958 C CA . ILE A 1 120 ? -1.707 -11.195 -14.023 1 71.88 120 ILE A CA 1
ATOM 959 C C . ILE A 1 120 ? -2.129 -12.367 -14.914 1 71.88 120 ILE A C 1
ATOM 961 O O . ILE A 1 120 ? -1.917 -12.336 -16.125 1 71.88 120 ILE A O 1
ATOM 965 N N . TYR A 1 121 ? -2.543 -13.398 -14.305 1 71.81 121 TYR A N 1
ATOM 966 C CA . TYR A 1 121 ? -3.102 -14.484 -15.094 1 71.81 121 TYR A CA 1
ATOM 967 C C . TYR A 1 121 ? -4.156 -15.25 -14.305 1 71.81 121 TYR A C 1
ATOM 969 O O . TYR A 1 121 ? -4.238 -15.125 -13.078 1 71.81 121 TYR A O 1
ATOM 977 N N . LEU A 1 122 ? -5.008 -15.836 -15.039 1 72.81 122 LEU A N 1
ATOM 978 C CA . LEU A 1 122 ? -6.062 -16.656 -14.461 1 72.81 122 LEU A CA 1
ATOM 979 C C . LEU A 1 122 ? -5.836 -18.141 -14.758 1 72.81 122 LEU A C 1
ATOM 981 O O . LEU A 1 122 ? -5.418 -18.484 -15.859 1 72.81 122 LEU A O 1
ATOM 985 N N . ASP A 1 123 ? -6.02 -18.953 -13.844 1 73.5 123 ASP A N 1
ATOM 986 C CA . ASP A 1 123 ? -6.023 -20.391 -14.062 1 73.5 123 ASP A CA 1
ATOM 987 C C . ASP A 1 123 ? -7.082 -21.078 -13.203 1 73.5 123 ASP A C 1
ATOM 989 O O . ASP A 1 123 ? -8 -20.422 -12.703 1 73.5 123 ASP A O 1
ATOM 993 N N . ALA A 1 124 ? -7.062 -22.453 -13.266 1 68.62 124 ALA A N 1
ATOM 994 C CA . ALA A 1 124 ? -8.062 -23.25 -12.547 1 68.62 124 ALA A CA 1
ATOM 995 C C . ALA A 1 124 ? -8.055 -22.906 -11.055 1 68.62 124 ALA A C 1
ATOM 997 O O . ALA A 1 124 ? -9.031 -23.172 -10.344 1 68.62 124 ALA A O 1
ATOM 998 N N . LYS A 1 125 ? -6.934 -22.234 -10.617 1 71 125 LYS A N 1
ATOM 999 C CA . LYS A 1 125 ? -6.785 -21.938 -9.195 1 71 125 LYS A CA 1
ATOM 1000 C C . LYS A 1 125 ? -7.219 -20.516 -8.875 1 71 125 LYS A C 1
ATOM 1002 O O . LYS A 1 125 ? -7.281 -20.125 -7.703 1 71 125 LYS A O 1
ATOM 1007 N N . GLY A 1 126 ? -7.566 -19.781 -9.93 1 75.19 126 GLY A N 1
ATOM 1008 C CA . GLY A 1 126 ? -8.055 -18.422 -9.68 1 75.19 126 GLY A CA 1
ATOM 1009 C C . GLY A 1 126 ? -7.199 -17.359 -10.328 1 75.19 126 GLY A C 1
ATOM 1010 O O . GLY A 1 126 ? -6.562 -17.594 -11.352 1 75.19 126 GLY A O 1
ATOM 1011 N N . ILE A 1 127 ? -7.344 -16.172 -9.719 1 75.12 127 ILE A N 1
ATOM 1012 C CA . ILE A 1 127 ? -6.613 -15.008 -10.219 1 75.12 127 ILE A CA 1
ATOM 1013 C C . ILE A 1 127 ? -5.27 -14.891 -9.5 1 75.12 127 ILE A C 1
ATOM 1015 O O . ILE A 1 127 ? -5.211 -14.961 -8.266 1 75.12 127 ILE A O 1
ATOM 1019 N N . HIS A 1 128 ? -4.227 -14.82 -10.203 1 72.56 128 HIS A N 1
ATOM 1020 C CA . HIS A 1 128 ? -2.891 -14.609 -9.656 1 72.56 128 HIS A CA 1
ATOM 1021 C C . HIS A 1 128 ? -2.322 -13.266 -10.109 1 72.56 128 HIS A C 1
ATOM 1023 O O . HIS A 1 128 ? -2.293 -12.969 -11.305 1 72.56 128 HIS A O 1
ATOM 1029 N N . THR A 1 129 ? -2.027 -12.492 -9.078 1 75.5 129 THR A N 1
ATOM 1030 C CA . THR A 1 129 ? -1.468 -11.18 -9.383 1 75.5 129 THR A CA 1
ATOM 1031 C C . THR A 1 129 ? -0.084 -11.023 -8.758 1 75.5 129 THR A C 1
ATOM 1033 O O . THR A 1 129 ? 0.13 -11.398 -7.605 1 75.5 129 THR A O 1
ATOM 1036 N N . ASP A 1 130 ? 0.891 -10.648 -9.523 1 76.25 130 ASP A N 1
ATOM 1037 C CA . ASP A 1 130 ? 2.225 -10.32 -9.031 1 76.25 130 ASP A CA 1
ATOM 1038 C C . ASP A 1 130 ? 2.512 -8.828 -9.188 1 76.25 130 ASP A C 1
ATOM 1040 O O . ASP A 1 130 ? 3.512 -8.445 -9.797 1 76.25 130 ASP A O 1
ATOM 1044 N N . THR A 1 131 ? 1.661 -8.047 -8.648 1 80.31 131 THR A N 1
ATOM 1045 C CA . THR A 1 131 ? 1.733 -6.598 -8.797 1 80.31 131 THR A CA 1
ATOM 1046 C C . THR A 1 131 ? 2.402 -5.965 -7.578 1 80.31 131 THR A C 1
ATOM 1048 O O . THR A 1 131 ? 2.533 -4.742 -7.496 1 80.31 131 THR A O 1
ATOM 1051 N N . GLU A 1 132 ? 2.957 -6.707 -6.668 1 85.69 132 GLU A N 1
ATOM 1052 C CA . GLU A 1 132 ? 3.494 -6.227 -5.398 1 85.69 132 GLU A CA 1
ATOM 1053 C C . GLU A 1 132 ? 4.637 -5.238 -5.625 1 85.69 132 GLU A C 1
ATOM 1055 O O . GLU A 1 132 ? 4.695 -4.191 -4.977 1 85.69 132 GLU A O 1
ATOM 1060 N N . PRO A 1 133 ? 5.496 -5.543 -6.609 1 86.5 133 PRO A N 1
ATOM 1061 C CA . PRO A 1 133 ? 6.578 -4.57 -6.781 1 86.5 133 PRO A CA 1
ATOM 1062 C C . PRO A 1 133 ? 6.066 -3.174 -7.129 1 86.5 133 PRO A C 1
ATOM 1064 O O . PRO A 1 133 ? 6.598 -2.174 -6.637 1 86.5 133 PRO A O 1
ATOM 1067 N N . ILE A 1 134 ? 5.086 -3.119 -7.914 1 85.88 134 ILE A N 1
ATOM 1068 C CA . ILE A 1 134 ? 4.516 -1.834 -8.305 1 85.88 134 ILE A CA 1
ATOM 1069 C C . ILE A 1 134 ? 3.861 -1.167 -7.098 1 85.88 134 ILE A C 1
ATOM 1071 O O . ILE A 1 134 ? 4.035 0.034 -6.875 1 85.88 134 ILE A O 1
ATOM 1075 N N . ILE A 1 135 ? 3.193 -1.942 -6.34 1 88.62 135 ILE A N 1
ATOM 1076 C CA . ILE A 1 135 ? 2.514 -1.429 -5.156 1 88.62 135 ILE A CA 1
ATOM 1077 C C . ILE A 1 135 ? 3.539 -0.837 -4.191 1 88.62 135 ILE A C 1
ATOM 1079 O O . ILE A 1 135 ? 3.357 0.274 -3.686 1 88.62 135 ILE A O 1
ATOM 1083 N N . PHE A 1 136 ? 4.629 -1.505 -4 1 92.44 136 PHE A N 1
ATOM 1084 C CA . PHE A 1 136 ? 5.609 -1.051 -3.021 1 92.44 136 PHE A CA 1
ATOM 1085 C C . PHE A 1 136 ? 6.367 0.164 -3.539 1 92.44 136 PHE A C 1
ATOM 1087 O O . PHE A 1 136 ? 6.75 1.042 -2.764 1 92.44 136 PHE A O 1
ATOM 1094 N N . ILE A 1 137 ? 6.586 0.229 -4.836 1 91.25 137 ILE A N 1
ATOM 1095 C CA . ILE A 1 137 ? 7.211 1.417 -5.402 1 91.25 137 ILE A CA 1
ATOM 1096 C C . ILE A 1 137 ? 6.293 2.623 -5.219 1 91.25 137 ILE A C 1
ATOM 1098 O O . ILE A 1 137 ? 6.727 3.678 -4.75 1 91.25 137 ILE A O 1
ATOM 1102 N N . LEU A 1 138 ? 5.035 2.404 -5.516 1 88.75 138 LEU A N 1
ATOM 1103 C CA . LEU A 1 138 ? 4.059 3.48 -5.367 1 88.75 138 LEU A CA 1
ATOM 1104 C C . LEU A 1 138 ? 3.936 3.9 -3.904 1 88.75 138 LEU A C 1
ATOM 1106 O O . LEU A 1 138 ? 3.943 5.094 -3.596 1 88.75 138 LEU A O 1
ATOM 1110 N N . ALA A 1 139 ? 3.852 2.879 -3.1 1 92.31 139 ALA A N 1
ATOM 1111 C CA . ALA A 1 139 ? 3.74 3.158 -1.67 1 92.31 139 ALA A CA 1
ATOM 1112 C C . ALA A 1 139 ? 4.965 3.914 -1.16 1 92.31 139 ALA A C 1
ATOM 1114 O O . ALA A 1 139 ? 4.836 4.871 -0.395 1 92.31 139 ALA A O 1
ATOM 1115 N N . GLY A 1 140 ? 6.113 3.475 -1.571 1 94.5 140 GLY A N 1
ATOM 1116 C CA . GLY A 1 140 ? 7.34 4.129 -1.14 1 94.5 140 GLY A CA 1
ATOM 1117 C C . GLY A 1 140 ? 7.379 5.605 -1.487 1 94.5 140 GLY A C 1
ATOM 1118 O O . GLY A 1 140 ? 7.676 6.441 -0.632 1 94.5 140 GLY A O 1
ATOM 1119 N N . ILE A 1 141 ? 7.082 5.934 -2.697 1 91.19 141 ILE A N 1
ATOM 1120 C CA . ILE A 1 141 ? 7.102 7.316 -3.156 1 91.19 141 ILE A CA 1
ATOM 1121 C C . ILE A 1 141 ? 6.02 8.117 -2.436 1 91.19 141 ILE A C 1
ATOM 1123 O O . ILE A 1 141 ? 6.27 9.227 -1.965 1 91.19 141 ILE A O 1
ATOM 1127 N N . PHE A 1 142 ? 4.855 7.559 -2.338 1 89.38 142 PHE A N 1
ATOM 1128 C CA . PHE A 1 142 ? 3.746 8.242 -1.682 1 89.38 142 PHE A CA 1
ATOM 1129 C C . PHE A 1 142 ? 4.07 8.516 -0.217 1 89.38 142 PHE A C 1
ATOM 1131 O O . PHE A 1 142 ? 3.789 9.602 0.294 1 89.38 142 PHE A O 1
ATOM 1138 N N . ILE A 1 143 ? 4.617 7.527 0.433 1 93.12 143 ILE A N 1
ATOM 1139 C CA . ILE A 1 143 ? 4.93 7.668 1.851 1 93.12 143 ILE A CA 1
ATOM 1140 C C . ILE A 1 143 ? 6.031 8.711 2.033 1 93.12 143 ILE A C 1
ATOM 1142 O O . ILE A 1 143 ? 6.016 9.469 3.002 1 93.12 143 ILE A O 1
ATOM 1146 N N . ALA A 1 144 ? 6.996 8.766 1.167 1 93 144 ALA A N 1
ATOM 1147 C CA . ALA A 1 144 ? 8.016 9.805 1.205 1 93 144 ALA A CA 1
ATOM 1148 C C . ALA A 1 144 ? 7.387 11.195 1.12 1 93 144 ALA A C 1
ATOM 1150 O O . ALA A 1 144 ? 7.777 12.109 1.853 1 93 144 ALA A O 1
ATOM 1151 N N . ILE A 1 145 ? 6.477 11.312 0.268 1 88.69 145 ILE A N 1
ATOM 1152 C CA . ILE A 1 145 ? 5.77 12.578 0.114 1 88.69 145 ILE A CA 1
ATOM 1153 C C . ILE A 1 145 ? 4.984 12.883 1.387 1 88.69 145 ILE A C 1
ATOM 1155 O O . ILE A 1 145 ? 4.973 14.031 1.852 1 88.69 145 ILE A O 1
ATOM 1159 N N . LEU A 1 146 ? 4.363 11.867 1.942 1 90.19 146 LEU A N 1
ATOM 1160 C CA . LEU A 1 146 ? 3.607 12.039 3.178 1 90.19 146 LEU A CA 1
ATOM 1161 C C . LEU A 1 146 ? 4.512 12.523 4.305 1 90.19 146 LEU A C 1
ATOM 1163 O O . LEU A 1 146 ? 4.082 13.312 5.152 1 90.19 146 LEU A O 1
ATOM 1167 N N . ALA A 1 147 ? 5.648 12.016 4.34 1 94.19 147 ALA A N 1
ATOM 1168 C CA . ALA A 1 147 ? 6.598 12.484 5.344 1 94.19 147 ALA A CA 1
ATOM 1169 C C . ALA A 1 147 ? 6.789 13.992 5.254 1 94.19 147 ALA A C 1
ATOM 1171 O O . ALA A 1 147 ? 6.836 14.688 6.273 1 94.19 147 ALA A O 1
ATOM 1172 N N . GLY A 1 148 ? 6.902 14.484 4.078 1 91.31 148 GLY A N 1
ATOM 1173 C CA . GLY A 1 148 ? 7.004 15.914 3.871 1 91.31 148 GLY A CA 1
ATOM 1174 C C . GLY A 1 148 ? 5.762 16.672 4.297 1 91.31 148 GLY A C 1
ATOM 1175 O O . GLY A 1 148 ? 5.859 17.766 4.867 1 91.31 148 GLY A O 1
ATOM 1176 N N . VAL A 1 149 ? 4.684 16.141 4.02 1 90.31 149 VAL A N 1
ATOM 1177 C CA . VAL A 1 149 ? 3.412 16.734 4.406 1 90.31 149 VAL A CA 1
ATOM 1178 C C . VAL A 1 149 ? 3.311 16.797 5.93 1 90.31 149 VAL A C 1
ATOM 1180 O O . VAL A 1 149 ? 2.855 17.797 6.484 1 90.31 149 VAL A O 1
ATOM 1183 N N . PHE A 1 150 ? 3.725 15.742 6.578 1 93.44 150 PHE A N 1
ATOM 1184 C CA . PHE A 1 150 ? 3.717 15.711 8.039 1 93.44 150 PHE A CA 1
ATOM 1185 C C . PHE A 1 150 ? 4.617 16.797 8.602 1 93.44 150 PHE A C 1
ATOM 1187 O O . PHE A 1 150 ? 4.27 17.438 9.594 1 93.44 150 PHE A O 1
ATOM 1194 N N . LYS A 1 151 ? 5.73 16.953 7.988 1 94.19 151 LYS A N 1
ATOM 1195 C CA . LYS A 1 151 ? 6.629 18.031 8.414 1 94.19 151 LYS A CA 1
ATOM 1196 C C . LYS A 1 151 ? 5.922 19.375 8.398 1 94.19 151 LYS A C 1
ATOM 1198 O O . LYS A 1 151 ? 6.008 20.141 9.359 1 94.19 151 LYS A O 1
ATOM 1203 N N . LYS A 1 152 ? 5.266 19.625 7.352 1 92 152 LYS A N 1
ATOM 1204 C CA . LYS A 1 152 ? 4.559 20.891 7.207 1 92 152 LYS A CA 1
ATOM 1205 C C . LYS A 1 152 ? 3.445 21.031 8.242 1 92 152 LYS A C 1
ATOM 1207 O O . LYS A 1 152 ? 3.217 22.109 8.781 1 92 152 LYS A O 1
ATOM 1212 N N . ALA A 1 153 ? 2.762 20.016 8.484 1 92.81 153 ALA A N 1
ATOM 1213 C CA . ALA A 1 153 ? 1.699 20.016 9.484 1 92.81 153 ALA A CA 1
ATOM 1214 C C . ALA A 1 153 ? 2.254 20.312 10.875 1 92.81 153 ALA A C 1
ATOM 1216 O O . ALA A 1 153 ? 1.613 21 11.672 1 92.81 153 ALA A O 1
ATOM 1217 N N . ILE A 1 154 ? 3.387 19.75 11.148 1 94.38 154 ILE A N 1
ATOM 1218 C CA . ILE A 1 154 ? 4.035 20.016 12.43 1 94.38 154 ILE A CA 1
ATOM 1219 C C . ILE A 1 154 ? 4.332 21.516 12.555 1 94.38 154 ILE A C 1
ATOM 1221 O O . ILE A 1 154 ? 4.105 22.109 13.609 1 94.38 154 ILE A O 1
ATOM 1225 N N . GLU A 1 155 ? 4.836 22.094 11.555 1 91.88 155 GLU A N 1
ATOM 1226 C CA . GLU A 1 155 ? 5.121 23.516 11.547 1 91.88 155 GLU A CA 1
ATOM 1227 C C . GLU A 1 155 ? 3.861 24.328 11.836 1 91.88 155 GLU A C 1
ATOM 1229 O O . GLU A 1 155 ? 3.893 25.281 12.625 1 91.88 155 GLU A O 1
ATOM 1234 N N . TYR A 1 156 ? 2.756 23.953 11.211 1 89.81 156 TYR A N 1
ATOM 1235 C CA . TYR A 1 156 ? 1.488 24.641 11.469 1 89.81 156 TYR A CA 1
ATOM 1236 C C . TYR A 1 156 ? 1.076 24.5 12.93 1 89.81 156 TYR A C 1
ATOM 1238 O O . TYR A 1 156 ? 0.629 25.453 13.547 1 89.81 156 TYR A O 1
ATOM 1246 N N . LYS A 1 157 ? 1.198 23.312 13.336 1 91.19 157 LYS A N 1
ATOM 1247 C CA . LYS A 1 157 ? 0.829 23.031 14.719 1 91.19 157 LYS A CA 1
ATOM 1248 C C . LYS A 1 157 ? 1.676 23.859 15.688 1 91.19 157 LYS A C 1
ATOM 1250 O O . LYS A 1 157 ? 1.148 24.469 16.625 1 91.19 157 LYS A O 1
ATOM 1255 N N . GLU A 1 158 ? 2.971 23.797 15.492 1 90.81 158 GLU A N 1
ATOM 1256 C CA . GLU A 1 158 ? 3.883 24.531 16.359 1 90.81 158 GLU A CA 1
ATOM 1257 C C . GLU A 1 158 ? 3.627 26.031 16.297 1 90.81 158 GLU A C 1
ATOM 1259 O O . GLU A 1 158 ? 3.691 26.734 17.312 1 90.81 158 GLU A O 1
ATOM 1264 N N . GLU A 1 159 ? 3.371 26.547 15.195 1 87.12 159 GLU A N 1
ATOM 1265 C CA . GLU A 1 159 ? 3.045 27.969 15.039 1 87.12 159 GLU A CA 1
ATOM 1266 C C . GLU A 1 159 ? 1.754 28.312 15.773 1 87.12 159 GLU A C 1
ATOM 1268 O O . GLU A 1 159 ? 1.644 29.391 16.359 1 87.12 159 GLU A O 1
ATOM 1273 N N . ASN A 1 160 ? 0.849 27.469 15.727 1 85.06 160 ASN A N 1
ATOM 1274 C CA . ASN A 1 160 ? -0.407 27.672 16.438 1 85.06 160 ASN A CA 1
ATOM 1275 C C . ASN A 1 160 ? -0.202 27.641 17.953 1 85.06 160 ASN A C 1
ATOM 1277 O O . ASN A 1 160 ? -0.822 28.406 18.688 1 85.06 160 ASN A O 1
ATOM 1281 N N . ASP A 1 161 ? 0.601 26.719 18.453 1 82.56 161 ASP A N 1
ATOM 1282 C CA . ASP A 1 161 ? 0.875 26.578 19.891 1 82.56 161 ASP A CA 1
ATOM 1283 C C . ASP A 1 161 ? 1.567 27.828 20.438 1 82.56 161 ASP A C 1
ATOM 1285 O O . ASP A 1 161 ? 1.404 28.172 21.609 1 82.56 161 ASP A O 1
ATOM 1289 N N . PHE A 1 162 ? 2.35 28.469 19.562 1 80.44 162 PHE A N 1
ATOM 1290 C CA . PHE A 1 162 ? 3.08 29.656 19.984 1 80.44 162 PHE A CA 1
ATOM 1291 C C . PHE A 1 162 ? 2.16 30.875 20.031 1 80.44 162 PHE A C 1
ATOM 1293 O O . PHE A 1 162 ? 2.465 31.859 20.688 1 80.44 162 PHE A O 1
ATOM 1300 N N . THR A 1 163 ? 1.181 30.891 19.172 1 74.38 163 THR A N 1
ATOM 1301 C CA . THR A 1 163 ? 0.363 32.094 19.047 1 74.38 163 THR A CA 1
ATOM 1302 C C . THR A 1 163 ? -0.827 32.031 20 1 74.38 163 THR A C 1
ATOM 1304 O O . THR A 1 163 ? -1.411 33.062 20.328 1 74.38 163 THR A O 1
ATOM 1307 N N . ILE A 1 164 ? -1.326 30.922 20.156 1 61 164 ILE A N 1
ATOM 1308 C CA . ILE A 1 164 ? -2.449 30.906 21.094 1 61 164 ILE A CA 1
ATOM 1309 C C . ILE A 1 164 ? -1.945 30.594 22.5 1 61 164 ILE A C 1
ATOM 1311 O O . ILE A 1 164 ? -1.112 29.719 22.688 1 61 164 ILE A O 1
ATOM 1315 N N . MET B 1 1 ? 16.125 26 -1.704 1 31.08 1 MET B N 1
ATOM 1316 C CA . MET B 1 1 ? 16.453 24.797 -2.451 1 31.08 1 MET B CA 1
ATOM 1317 C C . MET B 1 1 ? 15.531 23.641 -2.051 1 31.08 1 MET B C 1
ATOM 1319 O O . MET B 1 1 ? 15.555 22.578 -2.672 1 31.08 1 MET B O 1
ATOM 1323 N N . LYS B 1 2 ? 15.055 23.609 -0.706 1 40.22 2 LYS B N 1
ATOM 1324 C CA . LYS B 1 2 ? 14.445 22.484 -0.002 1 40.22 2 LYS B CA 1
ATOM 1325 C C . LYS B 1 2 ? 13.062 22.172 -0.564 1 40.22 2 LYS B C 1
ATOM 1327 O O . LYS B 1 2 ? 12.625 21.016 -0.529 1 40.22 2 LYS B O 1
ATOM 1332 N N . TYR B 1 3 ? 12.336 23.141 -0.995 1 42.25 3 TYR B N 1
ATOM 1333 C CA . TYR B 1 3 ? 10.977 23.078 -1.531 1 42.25 3 TYR B CA 1
ATOM 1334 C C . TYR B 1 3 ? 10.969 22.484 -2.934 1 42.25 3 TYR B C 1
ATOM 1336 O O . TYR B 1 3 ? 9.922 22.094 -3.445 1 42.25 3 TYR B O 1
ATOM 1344 N N . TYR B 1 4 ? 12 22.609 -3.686 1 44.16 4 TYR B N 1
ATOM 1345 C CA . TYR B 1 4 ? 12.172 22.156 -5.059 1 44.16 4 TYR B CA 1
ATOM 1346 C C . TYR B 1 4 ? 12.148 20.625 -5.129 1 44.16 4 TYR B C 1
ATOM 1348 O O . TYR B 1 4 ? 11.703 20.062 -6.129 1 44.16 4 TYR B O 1
ATOM 1356 N N . GLY B 1 5 ? 12.617 19.969 -4.113 1 50.78 5 GLY B N 1
ATOM 1357 C CA . GLY B 1 5 ? 12.781 18.531 -4.043 1 50.78 5 GLY B CA 1
ATOM 1358 C C . GLY B 1 5 ? 11.461 17.781 -3.977 1 50.78 5 GLY B C 1
ATOM 1359 O O . GLY B 1 5 ? 11.297 16.75 -4.637 1 50.78 5 GLY B O 1
ATOM 1360 N N . LYS B 1 6 ? 10.641 18.406 -3.238 1 57.22 6 LYS B N 1
ATOM 1361 C CA . LYS B 1 6 ? 9.305 17.844 -3.064 1 57.22 6 LYS B CA 1
ATOM 1362 C C . LYS B 1 6 ? 8.5 17.922 -4.359 1 57.22 6 LYS B C 1
ATOM 1364 O O . LYS B 1 6 ? 7.781 17 -4.711 1 57.22 6 LYS B O 1
ATOM 1369 N N . LYS B 1 7 ? 8.766 19.047 -5.09 1 65.75 7 LYS B N 1
ATOM 1370 C CA . LYS B 1 7 ? 8.102 19.172 -6.383 1 65.75 7 LYS B CA 1
ATOM 1371 C C . LYS B 1 7 ? 8.555 18.078 -7.344 1 65.75 7 LYS B C 1
ATOM 1373 O O . LYS B 1 7 ? 7.742 17.516 -8.078 1 65.75 7 LYS B O 1
ATOM 1378 N N . SER B 1 8 ? 9.836 17.734 -7.055 1 75.69 8 SER B N 1
ATOM 1379 C CA . SER B 1 8 ? 10.398 16.75 -7.98 1 75.69 8 SER B CA 1
ATOM 1380 C C . SER B 1 8 ? 9.867 15.352 -7.691 1 75.69 8 SER B C 1
ATOM 1382 O O . SER B 1 8 ? 9.461 14.633 -8.609 1 75.69 8 SER B O 1
ATOM 1384 N N . LEU B 1 9 ? 9.758 14.969 -6.375 1 80 9 LEU B N 1
ATOM 1385 C CA . LEU B 1 9 ? 9.273 13.625 -6.051 1 80 9 LEU B CA 1
ATOM 1386 C C . LEU B 1 9 ? 7.812 13.461 -6.445 1 80 9 LEU B C 1
ATOM 1388 O O . LEU B 1 9 ? 7.414 12.406 -6.941 1 80 9 LEU B O 1
ATOM 1392 N N . SER B 1 10 ? 7.09 14.516 -6.281 1 84.38 10 SER B N 1
ATOM 1393 C CA . SER B 1 10 ? 5.676 14.477 -6.637 1 84.38 10 SER B CA 1
ATOM 1394 C C . SER B 1 10 ? 5.484 14.359 -8.141 1 84.38 10 SER B C 1
ATOM 1396 O O . SER B 1 10 ? 4.586 13.656 -8.609 1 84.38 10 SER B O 1
ATOM 1398 N N . GLN B 1 11 ? 6.324 14.984 -8.852 1 86.06 11 GLN B N 1
ATOM 1399 C CA . GLN B 1 11 ? 6.262 14.883 -10.305 1 86.06 11 GLN B CA 1
ATOM 1400 C C . GLN B 1 11 ? 6.605 13.469 -10.773 1 86.06 11 GLN B C 1
ATOM 1402 O O . GLN B 1 11 ? 5.977 12.953 -11.695 1 86.06 11 GLN B O 1
ATOM 1407 N N . VAL B 1 12 ? 7.605 12.93 -10.188 1 84.25 12 VAL B N 1
ATOM 1408 C CA . VAL B 1 12 ? 7.977 11.555 -10.477 1 84.25 12 VAL B CA 1
ATOM 1409 C C . VAL B 1 12 ? 6.793 10.625 -10.188 1 84.25 12 VAL B C 1
ATOM 1411 O O . VAL B 1 12 ? 6.488 9.734 -10.984 1 84.25 12 VAL B O 1
ATOM 1414 N N . LEU B 1 13 ? 6.145 10.938 -9.109 1 85.31 13 LEU B N 1
ATOM 1415 C CA . LEU B 1 13 ? 4.992 10.125 -8.742 1 85.31 13 LEU B CA 1
ATOM 1416 C C . LEU B 1 13 ? 3.891 10.227 -9.789 1 85.31 13 LEU B C 1
ATOM 1418 O O . LEU B 1 13 ? 3.27 9.227 -10.148 1 85.31 13 LEU B O 1
ATOM 1422 N N . LEU B 1 14 ? 3.672 11.367 -10.312 1 87.19 14 LEU B N 1
ATOM 1423 C CA . LEU B 1 14 ? 2.66 11.555 -11.344 1 87.19 14 LEU B CA 1
ATOM 1424 C C . LEU B 1 14 ? 3.006 10.75 -12.594 1 87.19 14 LEU B C 1
ATOM 1426 O O . LEU B 1 14 ? 2.135 10.109 -13.188 1 87.19 14 LEU B O 1
ATOM 1430 N N . TRP B 1 15 ? 4.238 10.789 -12.859 1 86.25 15 TRP B N 1
ATOM 1431 C CA . TRP B 1 15 ? 4.703 10.023 -14.016 1 86.25 15 TRP B CA 1
ATOM 1432 C C . TRP B 1 15 ? 4.5 8.531 -13.797 1 86.25 15 TRP B C 1
ATOM 1434 O O . TRP B 1 15 ? 4.023 7.828 -14.695 1 86.25 15 TRP B O 1
ATOM 1444 N N . ILE B 1 16 ? 4.844 8.086 -12.656 1 86.31 16 ILE B N 1
ATOM 1445 C CA . ILE B 1 16 ? 4.691 6.68 -12.32 1 86.31 16 ILE B CA 1
ATOM 1446 C C . ILE B 1 16 ? 3.213 6.293 -12.375 1 86.31 16 ILE B C 1
ATOM 1448 O O . ILE B 1 16 ? 2.859 5.234 -12.898 1 86.31 16 ILE B O 1
ATOM 1452 N N . LEU B 1 17 ? 2.365 7.148 -11.93 1 88.69 17 LEU B N 1
ATOM 1453 C CA . LEU B 1 17 ? 0.933 6.871 -11.922 1 88.69 17 LEU B CA 1
ATOM 1454 C C . LEU B 1 17 ? 0.397 6.738 -13.344 1 88.69 17 LEU B C 1
ATOM 1456 O O . LEU B 1 17 ? -0.398 5.844 -13.633 1 88.69 17 LEU B O 1
ATOM 1460 N N . ASN B 1 18 ? 0.879 7.59 -14.227 1 86.31 18 ASN B N 1
ATOM 1461 C CA . ASN B 1 18 ? 0.475 7.504 -15.625 1 86.31 18 ASN B CA 1
ATOM 1462 C C . ASN B 1 18 ? 0.957 6.207 -16.266 1 86.31 18 ASN B C 1
ATOM 1464 O O . ASN B 1 18 ? 0.224 5.582 -17.031 1 86.31 18 ASN B O 1
ATOM 1468 N N . ILE B 1 19 ? 2.111 5.824 -15.914 1 86.88 19 ILE B N 1
ATOM 1469 C CA . ILE B 1 19 ? 2.676 4.586 -16.438 1 86.88 19 ILE B CA 1
ATOM 1470 C C . ILE B 1 19 ? 1.855 3.395 -15.945 1 86.88 19 ILE B C 1
ATOM 1472 O O . ILE B 1 19 ? 1.557 2.477 -16.703 1 86.88 19 ILE B O 1
ATOM 1476 N N . ILE B 1 20 ? 1.508 3.43 -14.742 1 86.44 20 ILE B N 1
ATOM 1477 C CA . ILE B 1 20 ? 0.721 2.357 -14.148 1 86.44 20 ILE B CA 1
ATOM 1478 C C . ILE B 1 20 ? -0.622 2.242 -14.867 1 86.44 20 ILE B C 1
ATOM 1480 O O . ILE B 1 20 ? -1.101 1.135 -15.125 1 86.44 20 ILE B O 1
ATOM 1484 N N . LEU B 1 21 ? -1.227 3.332 -15.219 1 86.31 21 LEU B N 1
ATOM 1485 C CA . LEU B 1 21 ? -2.512 3.33 -15.906 1 86.31 21 LEU B CA 1
ATOM 1486 C C . LEU B 1 21 ? -2.387 2.703 -17.297 1 86.31 21 LEU B C 1
ATOM 1488 O O . LEU B 1 21 ? -3.201 1.857 -17.672 1 86.31 21 LEU B O 1
ATOM 1492 N N . ILE B 1 22 ? -1.353 3.055 -17.938 1 87.19 22 ILE B N 1
ATOM 1493 C CA . ILE B 1 22 ? -1.137 2.568 -19.297 1 87.19 22 ILE B CA 1
ATOM 1494 C C . ILE B 1 22 ? -0.841 1.07 -19.266 1 87.19 22 ILE B C 1
ATOM 1496 O O . ILE B 1 22 ? -1.477 0.292 -19.984 1 87.19 22 ILE B O 1
ATOM 1500 N N . VAL B 1 23 ? 0.074 0.691 -18.453 1 82.69 23 VAL B N 1
ATOM 1501 C CA . VAL B 1 23 ? 0.46 -0.71 -18.344 1 82.69 23 VAL B CA 1
ATOM 1502 C C . VAL B 1 23 ? -0.723 -1.531 -17.828 1 82.69 23 VAL B C 1
ATOM 1504 O O . VAL B 1 23 ? -0.945 -2.656 -18.281 1 82.69 23 VAL B O 1
ATOM 1507 N N . GLY B 1 24 ? -1.449 -0.942 -16.859 1 82.75 24 GLY B N 1
ATOM 1508 C CA . GLY B 1 24 ? -2.627 -1.616 -16.328 1 82.75 24 GLY B CA 1
ATOM 1509 C C . GLY B 1 24 ? -3.658 -1.929 -17.391 1 82.75 24 GLY B C 1
ATOM 1510 O O . GLY B 1 24 ? -4.219 -3.027 -17.422 1 82.75 24 GLY B O 1
ATOM 1511 N N . ILE B 1 25 ? -3.887 -1.023 -18.25 1 85.69 25 ILE B N 1
ATOM 1512 C CA . ILE B 1 25 ? -4.836 -1.215 -19.328 1 85.69 25 ILE B CA 1
ATOM 1513 C C . ILE B 1 25 ? -4.348 -2.334 -20.25 1 85.69 25 ILE B C 1
ATOM 1515 O O . ILE B 1 25 ? -5.117 -3.232 -20.609 1 85.69 25 ILE B O 1
ATOM 1519 N N . GLY B 1 26 ? -3.105 -2.285 -20.641 1 84.06 26 GLY B N 1
ATOM 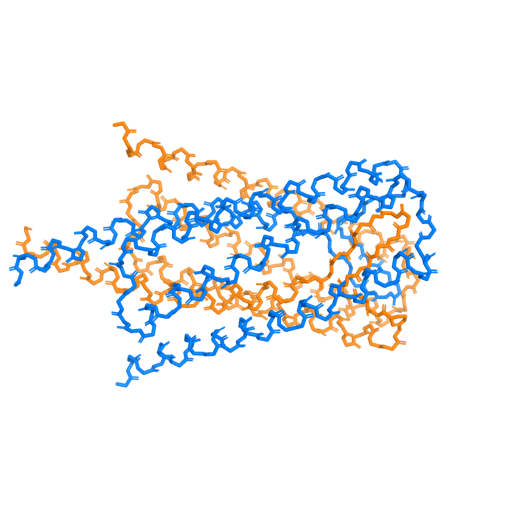1520 C CA . GLY B 1 26 ? -2.535 -3.316 -21.5 1 84.06 26 GLY B CA 1
ATOM 1521 C C . GLY B 1 26 ? -2.617 -4.703 -20.891 1 84.06 26 GLY B C 1
ATOM 1522 O O . GLY B 1 26 ? -3.025 -5.656 -21.562 1 84.06 26 GLY B O 1
ATOM 1523 N N . LEU B 1 27 ? -2.277 -4.785 -19.688 1 81.94 27 LEU B N 1
ATOM 1524 C CA . LEU B 1 27 ? -2.295 -6.066 -18.984 1 81.94 27 LEU B CA 1
ATOM 1525 C C . LEU B 1 27 ? -3.717 -6.602 -18.859 1 81.94 27 LEU B C 1
ATOM 1527 O O . LEU B 1 27 ? -3.947 -7.805 -19 1 81.94 27 LEU B O 1
ATOM 1531 N N . THR B 1 28 ? -4.621 -5.676 -18.578 1 83.06 28 THR B N 1
ATOM 1532 C CA . THR B 1 28 ? -6.016 -6.094 -18.469 1 83.06 28 THR B CA 1
ATOM 1533 C C . THR B 1 28 ? -6.523 -6.645 -19.797 1 83.06 28 THR B C 1
ATOM 1535 O O . THR B 1 28 ? -7.184 -7.688 -19.828 1 83.06 28 THR B O 1
ATOM 1538 N N . MET B 1 29 ? -6.191 -6.082 -20.812 1 85.56 29 MET B N 1
ATOM 1539 C CA . MET B 1 29 ? -6.598 -6.547 -22.141 1 85.56 29 MET B CA 1
ATOM 1540 C C . MET B 1 29 ? -6.004 -7.918 -22.438 1 85.56 29 MET B C 1
ATOM 1542 O O . MET B 1 29 ? -6.691 -8.789 -22.969 1 85.56 29 MET B O 1
ATOM 1546 N N . LEU B 1 30 ? -4.789 -8.094 -22.109 1 81.69 30 LEU B N 1
ATOM 1547 C CA . LEU B 1 30 ? -4.098 -9.352 -22.359 1 81.69 30 LEU B CA 1
ATOM 1548 C C . LEU B 1 30 ? -4.742 -10.492 -21.578 1 81.69 30 LEU B C 1
ATOM 1550 O O . LEU B 1 30 ? -4.953 -11.578 -22.125 1 81.69 30 LEU B O 1
ATOM 1554 N N . VAL B 1 31 ? -5.02 -10.266 -20.375 1 81.06 31 VAL B N 1
ATOM 1555 C CA . VAL B 1 31 ? -5.598 -11.289 -19.516 1 81.06 31 VAL B CA 1
ATOM 1556 C C . VAL B 1 31 ? -7 -11.648 -20 1 81.06 31 VAL B C 1
ATOM 1558 O O . VAL B 1 31 ? -7.367 -12.828 -20.047 1 81.06 31 VAL B O 1
ATOM 1561 N N . TYR B 1 32 ? -7.719 -10.633 -20.312 1 82.12 32 TYR B N 1
ATOM 1562 C CA . TYR B 1 32 ? -9.055 -10.891 -20.828 1 82.12 32 TYR B CA 1
ATOM 1563 C C . TYR B 1 32 ? -8.992 -11.688 -22.125 1 82.12 32 TYR B C 1
ATOM 1565 O O . TYR B 1 32 ? -9.758 -12.633 -22.328 1 82.12 32 TYR B O 1
ATOM 1573 N N . TYR B 1 33 ? -8.094 -11.375 -22.953 1 82.69 33 TYR B N 1
ATOM 1574 C CA . TYR B 1 33 ? -7.918 -12.094 -24.203 1 82.69 33 TYR B CA 1
ATOM 1575 C C . TYR B 1 33 ? -7.551 -13.547 -23.953 1 82.69 33 TYR B C 1
ATOM 1577 O O . TYR B 1 33 ? -8.164 -14.461 -24.516 1 82.69 33 TYR B O 1
ATOM 1585 N N . ASN B 1 34 ? -6.629 -13.805 -23.078 1 78.25 34 ASN B N 1
ATOM 1586 C CA . ASN B 1 34 ? -6.16 -15.156 -22.781 1 78.25 34 ASN B CA 1
ATOM 1587 C C . ASN B 1 34 ? -7.246 -15.984 -22.109 1 78.25 34 ASN B C 1
ATOM 1589 O O . ASN B 1 34 ? -7.359 -17.188 -22.359 1 78.25 34 ASN B O 1
ATOM 1593 N N . THR B 1 35 ? -7.984 -15.391 -21.312 1 75.69 35 THR B N 1
ATOM 1594 C CA . THR B 1 35 ? -8.969 -16.109 -20.516 1 75.69 35 THR B CA 1
ATOM 1595 C C . THR B 1 35 ? -10.211 -16.422 -21.359 1 75.69 35 THR B C 1
ATOM 1597 O O . THR B 1 35 ? -10.719 -17.547 -21.328 1 75.69 35 THR B O 1
ATOM 1600 N N . PHE B 1 36 ? -10.656 -15.5 -22.078 1 77 36 PHE B N 1
ATOM 1601 C CA . PHE B 1 36 ? -11.945 -15.656 -22.719 1 77 36 PHE B CA 1
ATOM 1602 C C . PHE B 1 36 ? -11.781 -16.094 -24.172 1 77 36 PHE B C 1
ATOM 1604 O O . PHE B 1 36 ? -12.664 -16.734 -24.75 1 77 36 PHE B O 1
ATOM 1611 N N . PHE B 1 37 ? -10.672 -15.859 -24.703 1 78 37 PHE B N 1
ATOM 1612 C CA . PHE B 1 37 ? -10.5 -16.203 -26.109 1 78 37 PHE B CA 1
ATOM 1613 C C . PHE B 1 37 ? -9.625 -17.438 -26.266 1 78 37 PHE B C 1
ATOM 1615 O O . PHE B 1 37 ? -9.977 -18.375 -26.984 1 78 37 PHE B O 1
ATOM 1622 N N . LYS B 1 38 ? -8.477 -17.5 -25.578 1 73.69 38 LYS B N 1
ATOM 1623 C CA . LYS B 1 38 ? -7.543 -18.609 -25.734 1 73.69 38 LYS B CA 1
ATOM 1624 C C . LYS B 1 38 ? -7.867 -19.75 -24.766 1 73.69 38 LYS B C 1
ATOM 1626 O O . LYS B 1 38 ? -7.473 -20.891 -25 1 73.69 38 LYS B O 1
ATOM 1631 N N . ASN B 1 39 ? -8.711 -19.531 -23.766 1 65.12 39 ASN B N 1
ATOM 1632 C CA . ASN B 1 39 ? -9.156 -20.484 -22.766 1 65.12 39 ASN B CA 1
ATOM 1633 C C . ASN B 1 39 ? -7.969 -21.188 -22.094 1 65.12 39 ASN B C 1
ATOM 1635 O O . ASN B 1 39 ? -7.98 -22.391 -21.891 1 65.12 39 ASN B O 1
ATOM 1639 N N . THR B 1 40 ? -6.887 -20.641 -21.812 1 60.81 40 THR B N 1
ATOM 1640 C CA . THR B 1 40 ? -5.629 -21.219 -21.359 1 60.81 40 THR B CA 1
ATOM 1641 C C . THR B 1 40 ? -5.73 -21.656 -19.891 1 60.81 40 THR B C 1
ATOM 1643 O O . THR B 1 40 ? -5.008 -22.562 -19.453 1 60.81 40 THR B O 1
ATOM 1646 N N . GLY B 1 41 ? -6.742 -21.328 -19.156 1 63.34 41 GLY B N 1
ATOM 1647 C CA . GLY B 1 41 ? -6.695 -21.594 -17.719 1 63.34 41 GLY B CA 1
ATOM 1648 C C . GLY B 1 41 ? -7.555 -22.766 -17.297 1 63.34 41 GLY B C 1
ATOM 1649 O O . GLY B 1 41 ? -7.484 -23.219 -16.156 1 63.34 41 GLY B O 1
ATOM 1650 N N . ASN B 1 42 ? -8 -23.531 -18.266 1 66.94 42 ASN B N 1
ATOM 1651 C CA . ASN B 1 42 ? -8.883 -24.656 -17.969 1 66.94 42 ASN B CA 1
ATOM 1652 C C . ASN B 1 42 ? -9.914 -24.312 -16.906 1 66.94 42 ASN B C 1
ATOM 1654 O O . ASN B 1 42 ? -10.102 -25.047 -15.945 1 66.94 42 ASN B O 1
ATOM 1658 N N . ILE B 1 43 ? -10.469 -23.172 -17.047 1 72.19 43 ILE B N 1
ATOM 1659 C CA . ILE B 1 43 ? -11.469 -22.688 -16.094 1 72.19 43 ILE B CA 1
ATOM 1660 C C . ILE B 1 43 ? -12.867 -23.016 -16.609 1 72.19 43 ILE B C 1
ATOM 1662 O O . ILE B 1 43 ? -13.148 -22.859 -17.812 1 72.19 43 ILE B O 1
ATOM 1666 N N . THR B 1 44 ? -13.625 -23.594 -15.719 1 73.62 44 THR B N 1
ATOM 1667 C CA . THR B 1 44 ? -15.016 -23.875 -16.078 1 73.62 44 THR B CA 1
ATOM 1668 C C . THR B 1 44 ? -15.75 -22.578 -16.438 1 73.62 44 THR B C 1
ATOM 1670 O O . THR B 1 44 ? -15.336 -21.484 -16.031 1 73.62 44 THR B O 1
ATOM 1673 N N . GLY B 1 45 ? -16.781 -22.75 -17.172 1 74.25 45 GLY B N 1
ATOM 1674 C CA . GLY B 1 45 ? -17.531 -21.609 -17.656 1 74.25 45 GLY B CA 1
ATOM 1675 C C . GLY B 1 45 ? -18.016 -20.688 -16.547 1 74.25 45 GLY B C 1
ATOM 1676 O O . GLY B 1 45 ? -17.828 -19.484 -16.609 1 74.25 45 GLY B O 1
ATOM 1677 N N . LYS B 1 46 ? -18.719 -21.266 -15.578 1 78.69 46 LYS B N 1
ATOM 1678 C CA . LYS B 1 46 ? -19.234 -20.453 -14.477 1 78.69 46 LYS B CA 1
ATOM 1679 C C . LYS B 1 46 ? -18.109 -19.781 -13.703 1 78.69 46 LYS B C 1
ATOM 1681 O O . LYS B 1 46 ? -18.203 -18.594 -13.367 1 78.69 46 LYS B O 1
ATOM 1686 N N . ASN B 1 47 ? -17.062 -20.453 -13.539 1 82.94 47 ASN B N 1
ATOM 1687 C CA . ASN B 1 47 ? -15.922 -19.906 -12.828 1 82.94 47 ASN B CA 1
ATOM 1688 C C . ASN B 1 47 ? -15.227 -18.812 -13.641 1 82.94 47 ASN B C 1
ATOM 1690 O O . ASN B 1 47 ? -14.727 -17.828 -13.078 1 82.94 47 ASN B O 1
ATOM 1694 N N . LYS B 1 48 ? -15.391 -19.016 -14.875 1 82.19 48 LYS B N 1
ATOM 1695 C CA . LYS B 1 48 ? -14.781 -18.016 -15.75 1 82.19 48 LYS B CA 1
ATOM 1696 C C . LYS B 1 48 ? -15.484 -16.672 -15.617 1 82.19 48 LYS B C 1
ATOM 1698 O O . LYS B 1 48 ? -14.828 -15.625 -15.57 1 82.19 48 LYS B O 1
ATOM 1703 N N . ILE B 1 49 ? -16.703 -16.719 -15.5 1 84.62 49 ILE B N 1
ATOM 1704 C CA . ILE B 1 49 ? -17.484 -15.5 -15.406 1 84.62 49 ILE B CA 1
ATOM 1705 C C . ILE B 1 49 ? -17.266 -14.844 -14.055 1 84.62 49 ILE B C 1
ATOM 1707 O O . ILE B 1 49 ? -17.078 -13.625 -13.969 1 84.62 49 ILE B O 1
ATOM 1711 N N . ILE B 1 50 ? -17.266 -15.555 -13.031 1 87.06 50 ILE B N 1
ATOM 1712 C CA . ILE B 1 50 ? -17.062 -15.031 -11.68 1 87.06 50 ILE B CA 1
ATOM 1713 C C . ILE B 1 50 ? -15.688 -14.398 -11.57 1 87.06 50 ILE B C 1
ATOM 1715 O O . ILE B 1 50 ? -15.555 -13.258 -11.102 1 87.06 50 ILE B O 1
ATOM 1719 N N . LEU B 1 51 ? -14.758 -15.117 -12.07 1 85.75 51 LEU B N 1
ATOM 1720 C CA . LEU B 1 51 ? -13.391 -14.617 -11.992 1 85.75 51 LEU B CA 1
ATOM 1721 C C . LEU B 1 51 ? -13.211 -13.375 -12.867 1 85.75 51 LEU B C 1
ATOM 1723 O O . LEU B 1 51 ? -12.516 -12.438 -12.477 1 85.75 51 LEU B O 1
ATOM 1727 N N . GLY B 1 52 ? -13.867 -13.406 -14 1 85.88 52 GLY B N 1
ATOM 1728 C CA . GLY B 1 52 ? -13.82 -12.234 -14.859 1 85.88 52 GLY B CA 1
ATOM 1729 C C . GLY B 1 52 ? -14.43 -11 -14.219 1 85.88 52 GLY B C 1
ATOM 1730 O O . GLY B 1 52 ? -13.891 -9.898 -14.352 1 85.88 52 GLY B O 1
ATOM 1731 N N . THR B 1 53 ? -15.508 -11.234 -13.562 1 89.88 53 THR B N 1
ATOM 1732 C CA . THR B 1 53 ? -16.188 -10.133 -12.898 1 89.88 53 THR B CA 1
ATOM 1733 C C . THR B 1 53 ? -15.344 -9.586 -11.75 1 89.88 53 THR B C 1
ATOM 1735 O O . THR B 1 53 ? -15.188 -8.367 -11.609 1 89.88 53 THR B O 1
ATOM 1738 N N . LEU B 1 54 ? -14.781 -10.422 -10.953 1 90.19 54 LEU B N 1
ATOM 1739 C CA . LEU B 1 54 ? -13.93 -10.008 -9.852 1 90.19 54 LEU B CA 1
ATOM 1740 C C . LEU B 1 54 ? -12.734 -9.203 -10.359 1 90.19 54 LEU B C 1
ATOM 1742 O O . LEU B 1 54 ? -12.391 -8.164 -9.789 1 90.19 54 LEU B O 1
ATOM 1746 N N . LEU B 1 55 ? -12.219 -9.727 -11.398 1 88.31 55 LEU B N 1
ATOM 1747 C CA . LEU B 1 55 ? -11.07 -9.039 -11.977 1 88.31 55 LEU B CA 1
ATOM 1748 C C . LEU B 1 55 ? -11.469 -7.652 -12.469 1 88.31 55 LEU B C 1
ATOM 1750 O O . LEU B 1 55 ? -10.734 -6.684 -12.266 1 88.31 55 LEU B O 1
ATOM 1754 N N . THR B 1 56 ? -12.602 -7.555 -13.141 1 90.56 56 THR B N 1
ATOM 1755 C CA . THR B 1 56 ? -13.07 -6.285 -13.688 1 90.56 56 THR B CA 1
ATOM 1756 C C . THR B 1 56 ? -13.289 -5.266 -12.57 1 90.56 56 THR B C 1
ATOM 1758 O O . THR B 1 56 ? -12.852 -4.117 -12.672 1 90.56 56 THR B O 1
ATOM 1761 N N . ILE B 1 57 ? -13.922 -5.664 -11.492 1 93.5 57 ILE B N 1
ATOM 1762 C CA . ILE B 1 57 ? -14.164 -4.777 -10.359 1 93.5 57 ILE B CA 1
ATOM 1763 C C . ILE B 1 57 ? -12.836 -4.312 -9.773 1 93.5 57 ILE B C 1
ATOM 1765 O O . ILE B 1 57 ? -12.656 -3.123 -9.492 1 93.5 57 ILE B O 1
ATOM 1769 N N . GLY B 1 58 ? -11.93 -5.223 -9.602 1 92.12 58 GLY B N 1
ATOM 1770 C CA . GLY B 1 58 ? -10.617 -4.875 -9.062 1 92.12 58 GLY B CA 1
ATOM 1771 C C . GLY B 1 58 ? -9.875 -3.863 -9.914 1 92.12 58 GLY B C 1
ATOM 1772 O O . GLY B 1 58 ? -9.328 -2.889 -9.391 1 92.12 58 GLY B O 1
ATOM 1773 N N . VAL B 1 59 ? -9.914 -4.07 -11.195 1 88.88 59 VAL B N 1
ATOM 1774 C CA . VAL B 1 59 ? -9.195 -3.193 -12.117 1 88.88 59 VAL B CA 1
ATOM 1775 C C . VAL B 1 59 ? -9.828 -1.802 -12.102 1 88.88 59 VAL B C 1
ATOM 1777 O O . VAL B 1 59 ? -9.117 -0.795 -12.07 1 88.88 59 VAL B O 1
ATOM 1780 N N . ILE B 1 60 ? -11.086 -1.729 -12.07 1 93.31 60 ILE B N 1
ATOM 1781 C CA . ILE B 1 60 ? -11.781 -0.448 -12.016 1 93.31 60 ILE B CA 1
ATOM 1782 C C . ILE B 1 60 ? -11.391 0.293 -10.734 1 93.31 60 ILE B C 1
ATOM 1784 O O . ILE B 1 60 ? -11.094 1.491 -10.773 1 93.31 60 ILE B O 1
ATOM 1788 N N . CYS B 1 61 ? -11.359 -0.37 -9.656 1 94.5 61 CYS B N 1
ATOM 1789 C CA . CYS B 1 61 ? -10.992 0.239 -8.383 1 94.5 61 CYS B CA 1
ATOM 1790 C C . CYS B 1 61 ? -9.562 0.758 -8.414 1 94.5 61 CYS B C 1
ATOM 1792 O O . CYS B 1 61 ? -9.273 1.83 -7.879 1 94.5 61 CYS B O 1
ATOM 1794 N N . ILE B 1 62 ? -8.719 0.042 -9.055 1 92.19 62 ILE B N 1
ATOM 1795 C CA . ILE B 1 62 ? -7.324 0.475 -9.141 1 92.19 62 ILE B CA 1
ATOM 1796 C C . ILE B 1 62 ? -7.238 1.774 -9.938 1 92.19 62 ILE B C 1
ATOM 1798 O O . ILE B 1 62 ? -6.523 2.701 -9.547 1 92.19 62 ILE B O 1
ATOM 1802 N N . PHE B 1 63 ? -7.969 1.833 -11.008 1 92.31 63 PHE B N 1
ATOM 1803 C CA . PHE B 1 63 ? -7.98 3.051 -11.812 1 92.31 63 PHE B CA 1
ATOM 1804 C C . PHE B 1 63 ? -8.508 4.227 -11 1 92.31 63 PHE B C 1
ATOM 1806 O O . PHE B 1 63 ? -7.949 5.324 -11.047 1 92.31 63 PHE B O 1
ATOM 1813 N N . LEU B 1 64 ? -9.523 3.984 -10.266 1 95.06 64 LEU B N 1
ATOM 1814 C CA . LEU B 1 64 ? -10.109 5.043 -9.453 1 95.06 64 LEU B CA 1
ATOM 1815 C C . LEU B 1 64 ? -9.141 5.488 -8.367 1 95.06 64 LEU B C 1
ATOM 1817 O O . LEU B 1 64 ? -9.055 6.68 -8.055 1 95.06 64 LEU B O 1
ATOM 1821 N N . ILE B 1 65 ? -8.414 4.555 -7.812 1 94.62 65 ILE B N 1
ATOM 1822 C CA . ILE B 1 65 ? -7.406 4.883 -6.805 1 94.62 65 ILE B CA 1
ATOM 1823 C C . ILE B 1 65 ? -6.336 5.781 -7.418 1 94.62 65 ILE B C 1
ATOM 1825 O O . ILE B 1 65 ? -5.957 6.797 -6.832 1 94.62 65 ILE B O 1
ATOM 1829 N N . VAL B 1 66 ? -5.891 5.426 -8.602 1 92.19 66 VAL B N 1
ATOM 1830 C CA . VAL B 1 66 ? -4.844 6.199 -9.258 1 92.19 66 VAL B CA 1
ATOM 1831 C C . VAL B 1 66 ? -5.344 7.613 -9.547 1 92.19 66 VAL B C 1
ATOM 1833 O O . VAL B 1 66 ? -4.613 8.586 -9.352 1 92.19 66 VAL B O 1
ATOM 1836 N N . PHE B 1 67 ? -6.566 7.691 -9.906 1 94.5 67 PHE B N 1
ATOM 1837 C CA . PHE B 1 67 ? -7.137 9 -10.188 1 94.5 67 PHE B CA 1
ATOM 1838 C C . PHE B 1 67 ? -7.191 9.852 -8.922 1 94.5 67 PHE B C 1
ATOM 1840 O O . PHE B 1 67 ? -6.848 11.031 -8.945 1 94.5 67 PHE B O 1
ATOM 1847 N N . GLU B 1 68 ? -7.602 9.266 -7.875 1 95.44 68 GLU B N 1
ATOM 1848 C CA . GLU B 1 68 ? -7.641 9.992 -6.609 1 95.44 68 GLU B CA 1
ATOM 1849 C C . GLU B 1 68 ? -6.238 10.375 -6.148 1 95.44 68 GLU B C 1
ATOM 1851 O O . GLU B 1 68 ? -6.035 11.477 -5.629 1 95.44 68 GLU B O 1
ATOM 1856 N N . LEU B 1 69 ? -5.32 9.5 -6.348 1 93.56 69 LEU B N 1
ATOM 1857 C CA . LEU B 1 69 ? -3.941 9.789 -5.969 1 93.56 69 LEU B CA 1
ATOM 1858 C C . LEU B 1 69 ? -3.383 10.945 -6.789 1 93.56 69 LEU B C 1
ATOM 1860 O O . LEU B 1 69 ? -2.652 11.789 -6.262 1 93.56 69 LEU B O 1
ATOM 1864 N N . ARG B 1 70 ? -3.746 10.938 -8.008 1 91.94 70 ARG B N 1
ATOM 1865 C CA . ARG B 1 70 ? -3.305 12.031 -8.859 1 91.94 70 ARG B CA 1
ATOM 1866 C C . ARG B 1 70 ? -3.793 13.375 -8.328 1 91.94 70 ARG B C 1
ATOM 1868 O O . ARG B 1 70 ? -3.047 14.359 -8.328 1 91.94 70 ARG B O 1
ATOM 1875 N N . LYS B 1 71 ? -5.004 13.398 -7.953 1 94.44 71 LYS B N 1
ATOM 1876 C CA . LYS B 1 71 ? -5.562 14.617 -7.387 1 94.44 71 LYS B CA 1
ATOM 1877 C C . LYS B 1 71 ? -4.754 15.086 -6.18 1 94.44 71 LYS B C 1
ATOM 18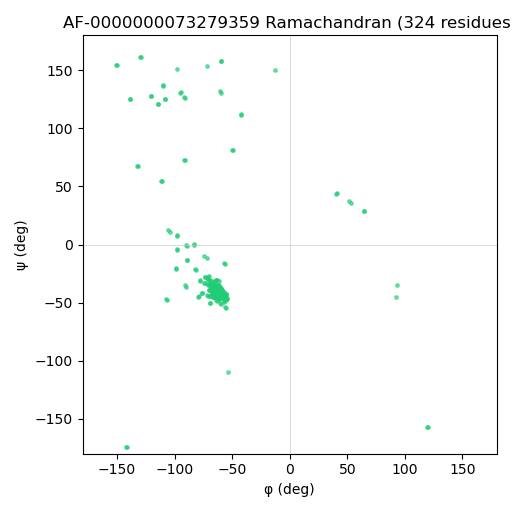79 O O . LYS B 1 71 ? -4.434 16.266 -6.059 1 94.44 71 LYS B O 1
ATOM 1884 N N . ILE B 1 72 ? -4.422 14.227 -5.363 1 94.25 72 ILE B N 1
ATOM 1885 C CA . ILE B 1 72 ? -3.689 14.547 -4.141 1 94.25 72 ILE B CA 1
ATOM 1886 C C . ILE B 1 72 ? -2.291 15.047 -4.5 1 94.25 72 ILE B C 1
ATOM 1888 O O . ILE B 1 72 ? -1.834 16.062 -3.973 1 94.25 72 ILE B O 1
ATOM 1892 N N . VAL B 1 73 ? -1.614 14.398 -5.391 1 90.56 73 VAL B N 1
ATOM 1893 C CA . VAL B 1 73 ? -0.237 14.719 -5.754 1 90.56 73 VAL B CA 1
ATOM 1894 C C . VAL B 1 73 ? -0.175 16.109 -6.383 1 90.56 73 VAL B C 1
ATOM 1896 O O . VAL B 1 73 ? 0.774 16.859 -6.148 1 90.56 73 VAL B O 1
ATOM 1899 N N . ILE B 1 74 ? -1.157 16.406 -7.121 1 91.69 74 ILE B N 1
ATOM 1900 C CA . ILE B 1 74 ? -1.198 17.719 -7.754 1 91.69 74 ILE B CA 1
ATOM 1901 C C . ILE B 1 74 ? -1.213 18.812 -6.688 1 91.69 74 ILE B C 1
ATOM 1903 O O . ILE B 1 74 ? -0.525 19.828 -6.816 1 91.69 74 ILE B O 1
ATOM 1907 N N . THR B 1 75 ? -1.955 18.609 -5.656 1 92.38 75 THR B N 1
ATOM 1908 C CA . THR B 1 75 ? -1.993 19.594 -4.582 1 92.38 75 THR B CA 1
ATOM 1909 C C . THR B 1 75 ? -0.659 19.641 -3.844 1 92.38 75 THR B C 1
ATOM 1911 O O . THR B 1 75 ? -0.272 20.688 -3.314 1 92.38 75 THR B O 1
ATOM 1914 N N . LEU B 1 76 ? -0.018 18.547 -3.797 1 88 76 LEU B N 1
ATOM 1915 C CA . LEU B 1 76 ? 1.311 18.5 -3.195 1 88 76 LEU B CA 1
ATOM 1916 C C . LEU B 1 76 ? 2.307 19.312 -4.02 1 88 76 LEU B C 1
ATOM 1918 O O . LEU B 1 76 ? 3.131 20.047 -3.461 1 88 76 LEU B O 1
ATOM 1922 N N . ILE B 1 77 ? 2.232 19.172 -5.305 1 86.25 77 ILE B N 1
ATOM 1923 C CA . ILE B 1 77 ? 3.094 19.922 -6.219 1 86.25 77 ILE B CA 1
ATOM 1924 C C . ILE B 1 77 ? 2.842 21.406 -6.059 1 86.25 77 ILE B C 1
ATOM 1926 O O . ILE B 1 77 ? 3.777 22.219 -6.105 1 86.25 77 ILE B O 1
ATOM 1930 N N . LYS B 1 78 ? 1.59 21.781 -5.797 1 90.94 78 LYS B N 1
ATOM 1931 C CA . LYS B 1 78 ? 1.21 23.172 -5.629 1 90.94 78 LYS B CA 1
ATOM 1932 C C . LYS B 1 78 ? 1.493 23.656 -4.211 1 90.94 78 LYS B C 1
ATOM 1934 O O . LYS B 1 78 ? 1.11 24.766 -3.836 1 90.94 78 LYS B O 1
ATOM 1939 N N . ALA B 1 79 ? 2.014 22.75 -3.404 1 88.69 79 ALA B N 1
ATOM 1940 C CA . ALA B 1 79 ? 2.408 23.062 -2.033 1 88.69 79 ALA B CA 1
ATOM 1941 C C . ALA B 1 79 ? 1.198 23.453 -1.188 1 88.69 79 ALA B C 1
ATOM 1943 O O . ALA B 1 79 ? 1.292 24.328 -0.331 1 88.69 79 ALA B O 1
ATOM 1944 N N . ASN B 1 80 ? 0.078 22.938 -1.523 1 92.06 80 ASN B N 1
ATOM 1945 C CA . ASN B 1 80 ? -1.154 23.156 -0.774 1 92.06 80 ASN B CA 1
ATOM 1946 C C . ASN B 1 80 ? -1.893 21.859 -0.51 1 92.06 80 ASN B C 1
ATOM 1948 O O . ASN B 1 80 ? -3.043 21.688 -0.922 1 92.06 80 ASN B O 1
ATOM 1952 N N . PRO B 1 81 ? -1.31 21 0.309 1 92.56 81 PRO B N 1
ATOM 1953 C CA . PRO B 1 81 ? -1.883 19.656 0.495 1 92.56 81 PRO B CA 1
ATOM 1954 C C . PRO B 1 81 ? -3.033 19.656 1.498 1 92.56 81 PRO B C 1
ATOM 1956 O O . PRO B 1 81 ? -3.85 18.719 1.496 1 92.56 81 PRO B O 1
ATOM 1959 N N . PHE B 1 82 ? -3.094 20.625 2.332 1 95.56 82 PHE B N 1
ATOM 1960 C CA . PHE B 1 82 ? -4.07 20.609 3.416 1 95.56 82 PHE B CA 1
ATOM 1961 C C . PHE B 1 82 ? -5.359 21.297 2.994 1 95.56 82 PHE B C 1
ATOM 1963 O O . PHE B 1 82 ? -5.684 22.375 3.496 1 95.56 82 PHE B O 1
ATOM 1970 N N . ILE B 1 83 ? -6.09 20.656 2.158 1 95.56 83 ILE B N 1
ATOM 1971 C CA . ILE B 1 83 ? -7.395 21.094 1.677 1 95.56 83 ILE B CA 1
ATOM 1972 C C . ILE B 1 83 ? -8.406 19.969 1.824 1 95.56 83 ILE B C 1
ATOM 1974 O O . ILE B 1 83 ? -8.031 18.781 1.848 1 95.56 83 ILE B O 1
ATOM 1978 N N . TRP B 1 84 ? -9.641 20.266 1.807 1 96.69 84 TRP B N 1
ATOM 1979 C CA . TRP B 1 84 ? -10.711 19.312 2.094 1 96.69 84 TRP B CA 1
ATOM 1980 C C . TRP B 1 84 ? -10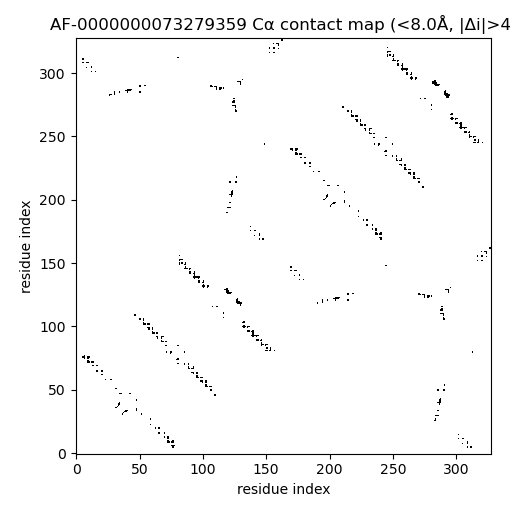.852 18.297 0.964 1 96.69 84 TRP B C 1
ATOM 1982 O O . TRP B 1 84 ? -11.211 17.141 1.201 1 96.69 84 TRP B O 1
ATOM 1992 N N . SER B 1 85 ? -10.539 18.703 -0.222 1 97 85 SER B N 1
ATOM 1993 C CA . SER B 1 85 ? -10.617 17.781 -1.354 1 97 85 SER B CA 1
ATOM 1994 C C . SER B 1 85 ? -9.703 16.578 -1.154 1 97 85 SER B C 1
ATOM 1996 O O . SER B 1 85 ? -10.047 15.461 -1.551 1 97 85 SER B O 1
ATOM 1998 N N . ASN B 1 86 ? -8.539 16.812 -0.563 1 96.62 86 ASN B N 1
ATOM 1999 C CA . ASN B 1 86 ? -7.609 15.719 -0.309 1 96.62 86 ASN B CA 1
ATOM 2000 C C . ASN B 1 86 ? -8.148 14.758 0.746 1 96.62 86 ASN B C 1
ATOM 2002 O O . ASN B 1 86 ? -7.926 13.555 0.665 1 96.62 86 ASN B O 1
ATOM 2006 N N . VAL B 1 87 ? -8.859 15.266 1.709 1 96.62 87 VAL B N 1
ATOM 2007 C CA . VAL B 1 87 ? -9.508 14.414 2.707 1 96.62 87 VAL B CA 1
ATOM 2008 C C . VAL B 1 87 ? -10.516 13.5 2.029 1 96.62 87 VAL B C 1
ATOM 2010 O O . VAL B 1 87 ? -10.547 12.289 2.291 1 96.62 87 VAL B O 1
ATOM 2013 N N . THR B 1 88 ? -11.273 14.062 1.164 1 97.88 88 THR B N 1
ATOM 2014 C CA . THR B 1 88 ? -12.281 13.305 0.433 1 97.88 88 THR B CA 1
ATOM 2015 C C . THR B 1 88 ? -11.633 12.234 -0.439 1 97.88 88 THR B C 1
ATOM 2017 O O . THR B 1 88 ? -12.102 11.094 -0.487 1 97.88 88 THR B O 1
ATOM 2020 N N . SER B 1 89 ? -10.594 12.617 -1.09 1 97.5 89 SER B N 1
ATOM 2021 C CA . SER B 1 89 ? -9.867 11.672 -1.935 1 97.5 89 SER B CA 1
ATOM 2022 C C . SER B 1 89 ? -9.312 10.516 -1.115 1 97.5 89 SER B C 1
ATOM 2024 O O . SER B 1 89 ? -9.398 9.359 -1.531 1 97.5 89 SER B O 1
ATOM 2026 N N . LEU B 1 90 ? -8.758 10.781 0.001 1 96.56 90 LEU B N 1
ATOM 2027 C CA . LEU B 1 90 ? -8.219 9.742 0.872 1 96.56 90 LEU B CA 1
ATOM 2028 C C . LEU B 1 90 ? -9.32 8.781 1.31 1 96.56 90 LEU B C 1
ATOM 2030 O O . LEU B 1 90 ? -9.125 7.562 1.288 1 96.56 90 LEU B O 1
ATOM 2034 N N . LYS B 1 91 ? -10.438 9.344 1.62 1 97.31 91 LYS B N 1
ATOM 2035 C CA . LYS B 1 91 ? -11.562 8.492 2.025 1 97.31 91 LYS B CA 1
ATOM 2036 C C . LYS B 1 91 ? -11.992 7.574 0.887 1 97.31 91 LYS B C 1
ATOM 2038 O O . LYS B 1 91 ? -12.25 6.391 1.105 1 97.31 91 LYS B O 1
ATOM 2043 N N . LYS B 1 92 ? -12.062 8.156 -0.255 1 98.06 92 LYS B N 1
ATOM 2044 C CA . LYS B 1 92 ? -12.422 7.367 -1.43 1 98.06 92 LYS B CA 1
ATOM 2045 C C . LYS B 1 92 ? -11.406 6.254 -1.676 1 98.06 92 LYS B C 1
ATOM 2047 O O . LYS B 1 92 ? -11.781 5.129 -2.008 1 98.06 92 LYS B O 1
ATOM 2052 N N . ILE B 1 93 ? -10.164 6.543 -1.532 1 97.19 93 ILE B N 1
ATOM 2053 C CA . ILE B 1 93 ? -9.102 5.555 -1.728 1 97.19 93 ILE B CA 1
ATOM 2054 C C . ILE B 1 93 ? -9.25 4.43 -0.705 1 97.19 93 ILE B C 1
ATOM 2056 O O . ILE B 1 93 ? -9.164 3.25 -1.054 1 97.19 93 ILE B O 1
ATOM 2060 N N . SER B 1 94 ? -9.469 4.824 0.552 1 97 94 SER B N 1
ATOM 2061 C CA . SER B 1 94 ? -9.648 3.832 1.607 1 97 94 SER B CA 1
ATOM 2062 C C . SER B 1 94 ? -10.766 2.854 1.26 1 97 94 SER B C 1
ATOM 2064 O O . SER B 1 94 ? -10.578 1.637 1.344 1 97 94 SER B O 1
ATOM 2066 N N . VAL B 1 95 ? -11.859 3.355 0.819 1 97.69 95 VAL B N 1
ATOM 2067 C CA . VAL B 1 95 ? -13.016 2.527 0.483 1 97.69 95 VAL B CA 1
ATOM 2068 C C . VAL B 1 95 ? -12.656 1.593 -0.673 1 97.69 95 VAL B C 1
ATOM 2070 O O . VAL B 1 95 ? -12.992 0.406 -0.645 1 97.69 95 VAL B O 1
ATOM 2073 N N . LYS B 1 96 ? -12 2.1 -1.682 1 97.5 96 LYS B N 1
ATOM 2074 C CA . LYS B 1 96 ? -11.609 1.286 -2.83 1 97.5 96 LYS B CA 1
ATOM 2075 C C . LYS B 1 96 ? -10.633 0.186 -2.422 1 97.5 96 LYS B C 1
ATOM 2077 O O . LYS B 1 96 ? -10.664 -0.913 -2.98 1 97.5 96 LYS B O 1
ATOM 2082 N N . CYS B 1 97 ? -9.773 0.461 -1.475 1 96.19 97 CYS B N 1
ATOM 2083 C CA . CYS B 1 97 ? -8.875 -0.567 -0.958 1 96.19 97 CYS B CA 1
ATOM 2084 C C . CYS B 1 97 ? -9.664 -1.728 -0.362 1 96.19 97 CYS B C 1
ATOM 2086 O O . CYS B 1 97 ? -9.344 -2.893 -0.602 1 96.19 97 CYS B O 1
ATOM 2088 N N . PHE B 1 98 ? -10.734 -1.42 0.352 1 95.88 98 PHE B N 1
ATOM 2089 C CA . PHE B 1 98 ? -11.539 -2.467 0.969 1 95.88 98 PHE B CA 1
ATOM 2090 C C . PHE B 1 98 ? -12.312 -3.254 -0.088 1 95.88 98 PHE B C 1
ATOM 2092 O O . PHE B 1 98 ? -12.516 -4.461 0.057 1 95.88 98 PHE B O 1
ATOM 2099 N N . ILE B 1 99 ? -12.711 -2.561 -1.112 1 97.25 99 ILE B N 1
ATOM 2100 C CA . ILE B 1 99 ? -13.398 -3.248 -2.199 1 97.25 99 ILE B CA 1
ATOM 2101 C C . ILE B 1 99 ? -12.445 -4.23 -2.875 1 97.25 99 ILE B C 1
ATOM 2103 O O . ILE B 1 99 ? -12.812 -5.371 -3.156 1 97.25 99 ILE B O 1
ATOM 2107 N N . ILE B 1 100 ? -11.234 -3.812 -3.115 1 95.44 100 ILE B N 1
ATOM 2108 C CA . ILE B 1 100 ? -10.242 -4.68 -3.744 1 95.44 100 ILE B CA 1
ATOM 2109 C C . ILE B 1 100 ? -9.961 -5.879 -2.844 1 95.44 100 ILE B C 1
ATOM 2111 O O . ILE B 1 100 ? -9.883 -7.016 -3.32 1 95.44 100 ILE B O 1
ATOM 2115 N N . ALA B 1 101 ? -9.836 -5.602 -1.537 1 93.75 101 ALA B N 1
ATOM 2116 C CA . ALA B 1 101 ? -9.625 -6.691 -0.588 1 93.75 101 ALA B CA 1
ATOM 2117 C C . ALA B 1 101 ? -10.773 -7.695 -0.637 1 93.75 101 ALA B C 1
ATOM 2119 O O . ALA B 1 101 ? -10.555 -8.906 -0.595 1 93.75 101 ALA B O 1
ATOM 2120 N N . ALA B 1 102 ? -11.961 -7.203 -0.773 1 94.56 102 ALA B N 1
ATOM 2121 C CA . ALA B 1 102 ? -13.133 -8.062 -0.877 1 94.56 102 ALA B CA 1
ATOM 2122 C C . ALA B 1 102 ? -13.086 -8.906 -2.148 1 94.56 102 ALA B C 1
ATOM 2124 O O . ALA B 1 102 ? -13.469 -10.078 -2.137 1 94.56 102 ALA B O 1
ATOM 2125 N N . CYS B 1 103 ? -12.648 -8.312 -3.221 1 92.62 103 CYS B N 1
ATOM 2126 C CA . CYS B 1 103 ? -12.492 -9.055 -4.465 1 92.62 103 CYS B CA 1
ATOM 2127 C C . CYS B 1 103 ? -11.508 -10.211 -4.289 1 92.62 103 CYS B C 1
ATOM 2129 O O . CYS B 1 103 ? -11.75 -11.312 -4.773 1 92.62 103 CYS B O 1
ATOM 2131 N N . TYR B 1 104 ? -10.438 -9.93 -3.609 1 89.12 104 TYR B N 1
ATOM 2132 C CA . TYR B 1 104 ? -9.461 -10.977 -3.363 1 89.12 104 TYR B CA 1
ATOM 2133 C C . TYR B 1 104 ? -10.047 -12.078 -2.488 1 89.12 104 TYR B C 1
ATOM 2135 O O . TYR B 1 104 ? -9.727 -13.258 -2.666 1 89.12 104 TYR B O 1
ATOM 2143 N N . PHE B 1 105 ? -10.828 -11.734 -1.536 1 87.56 105 PHE B N 1
ATOM 2144 C CA . PHE B 1 105 ? -11.516 -12.727 -0.715 1 87.56 105 PHE B CA 1
ATOM 2145 C C . PHE B 1 105 ? -12.461 -13.57 -1.562 1 87.56 105 PHE B C 1
ATOM 2147 O O . PHE B 1 105 ? -12.539 -14.789 -1.384 1 87.56 105 PHE B O 1
ATOM 2154 N N . GLY B 1 106 ? -13.219 -12.906 -2.441 1 87.25 106 GLY B N 1
ATOM 2155 C CA . GLY B 1 106 ? -14.055 -13.641 -3.381 1 87.25 106 GLY B CA 1
ATOM 2156 C C . GLY B 1 106 ? -13.273 -14.633 -4.223 1 87.25 106 GLY B C 1
ATOM 2157 O O . GLY B 1 106 ? -13.719 -15.766 -4.43 1 87.25 106 GLY B O 1
ATOM 2158 N N . ASN B 1 107 ? -12.117 -14.156 -4.688 1 86.19 107 ASN B N 1
ATOM 2159 C CA . ASN B 1 107 ? -11.242 -15.039 -5.441 1 86.19 107 ASN B CA 1
ATOM 2160 C C . ASN B 1 107 ? -10.836 -16.266 -4.621 1 86.19 107 ASN B C 1
ATOM 2162 O O . ASN B 1 107 ? -10.773 -17.375 -5.141 1 86.19 107 ASN B O 1
ATOM 2166 N N . PHE B 1 108 ? -10.578 -16.047 -3.377 1 82.94 108 PHE B N 1
ATOM 2167 C CA . PHE B 1 108 ? -10.203 -17.125 -2.477 1 82.94 108 PHE B CA 1
ATOM 2168 C C . PHE B 1 108 ? -11.352 -18.109 -2.299 1 82.94 108 PHE B C 1
ATOM 2170 O O . PHE B 1 108 ? -11.141 -19.328 -2.297 1 82.94 108 PHE B O 1
ATOM 2177 N N . VAL B 1 109 ? -12.484 -17.672 -2.229 1 82.69 109 VAL B N 1
ATOM 2178 C CA . VAL B 1 109 ? -13.656 -18.516 -2.016 1 82.69 109 VAL B CA 1
ATOM 2179 C C . VAL B 1 109 ? -13.906 -19.375 -3.258 1 82.69 109 VAL B C 1
ATOM 2181 O O . VAL B 1 109 ? -14.203 -20.562 -3.152 1 82.69 109 VAL B O 1
ATOM 2184 N N . VAL B 1 110 ? -13.812 -18.766 -4.395 1 79.75 110 VAL B N 1
ATOM 2185 C CA . VAL B 1 110 ? -14.055 -19.469 -5.645 1 79.75 110 VAL B CA 1
ATOM 2186 C C . VAL B 1 110 ? -12.984 -20.547 -5.848 1 79.75 110 VAL B C 1
ATOM 2188 O O . VAL B 1 110 ? -13.266 -21.609 -6.395 1 79.75 110 VAL B O 1
ATOM 2191 N N . SER B 1 111 ? -11.82 -20.156 -5.379 1 76.25 111 SER B N 1
ATOM 2192 C CA . SER B 1 111 ? -10.711 -21.094 -5.578 1 76.25 111 SER B CA 1
ATOM 2193 C C . SER B 1 111 ? -10.586 -22.062 -4.41 1 76.25 111 SER B C 1
ATOM 2195 O O . SER B 1 111 ? -9.664 -22.891 -4.379 1 76.25 111 SER B O 1
ATOM 2197 N N . PHE B 1 112 ? -11.484 -21.844 -3.471 1 69.44 112 PHE B N 1
ATOM 2198 C CA . PHE B 1 112 ? -11.43 -22.656 -2.262 1 69.44 112 PHE B CA 1
ATOM 2199 C C . PHE B 1 112 ? -11.594 -24.125 -2.598 1 69.44 112 PHE B C 1
ATOM 2201 O O . PHE B 1 112 ? -12.477 -24.5 -3.367 1 69.44 112 PHE B O 1
ATOM 2208 N N . GLY B 1 113 ? -10.688 -24.969 -2.062 1 59.62 113 GLY B N 1
ATOM 2209 C CA . GLY B 1 113 ? -10.766 -26.406 -2.281 1 59.62 113 GLY B CA 1
ATOM 2210 C C . GLY B 1 113 ? -9.945 -26.859 -3.471 1 59.62 113 GLY B C 1
ATOM 2211 O O . GLY B 1 113 ? -9.711 -28.062 -3.637 1 59.62 113 GLY B O 1
ATOM 2212 N N . LYS B 1 114 ? -10.008 -25.844 -4.43 1 62.28 114 LYS B N 1
ATOM 2213 C CA . LYS B 1 114 ? -9.094 -26.219 -5.508 1 62.28 114 LYS B CA 1
ATOM 2214 C C . LYS B 1 114 ? -7.641 -26.078 -5.07 1 62.28 114 LYS B C 1
ATOM 2216 O O . LYS B 1 114 ? -7.324 -25.25 -4.207 1 62.28 114 LYS B O 1
ATOM 2221 N N . GLU B 1 115 ? -6.66 -26.719 -5.527 1 57.56 115 GLU B N 1
ATOM 2222 C CA . GLU B 1 115 ? -5.273 -26.859 -5.098 1 57.56 115 GLU B CA 1
ATOM 2223 C C . GLU B 1 115 ? -4.914 -25.828 -4.043 1 57.56 115 GLU B C 1
ATOM 2225 O O . GLU B 1 115 ? -5.59 -24.797 -3.916 1 57.56 115 GLU B O 1
ATOM 2230 N N . LYS B 1 116 ? -4.008 -26.062 -3.113 1 56.91 116 LYS B N 1
ATOM 2231 C CA . LYS B 1 116 ? -3.508 -25.438 -1.887 1 56.91 116 LYS B CA 1
ATOM 2232 C C . LYS B 1 116 ? -3.17 -23.969 -2.105 1 56.91 116 LYS B C 1
ATOM 2234 O O . LYS B 1 116 ? -2.238 -23.641 -2.844 1 56.91 116 LYS B O 1
ATOM 2239 N N . TYR B 1 117 ? -4.199 -23.141 -2.057 1 58.97 117 TYR B N 1
ATOM 2240 C CA . TYR B 1 117 ? -3.865 -21.719 -1.989 1 58.97 117 TYR B CA 1
ATOM 2241 C C . TYR B 1 117 ? -2.707 -21.484 -1.029 1 58.97 117 TYR B C 1
ATOM 2243 O O . TYR B 1 117 ? -2.707 -21.984 0.095 1 58.97 117 TYR B O 1
ATOM 2251 N N . LYS B 1 118 ? -1.607 -21.078 -1.624 1 66.5 118 LYS B N 1
ATOM 2252 C CA . LYS B 1 118 ? -0.462 -20.75 -0.777 1 66.5 118 LYS B CA 1
ATOM 2253 C C . LYS B 1 118 ? -0.208 -19.25 -0.744 1 66.5 118 LYS B C 1
ATOM 2255 O O . LYS B 1 118 ? -0.157 -18.594 -1.79 1 66.5 118 LYS B O 1
ATOM 2260 N N . PHE B 1 119 ? -0.169 -18.734 0.412 1 70.19 119 PHE B N 1
ATOM 2261 C CA . PHE B 1 119 ? 0.14 -17.328 0.591 1 70.19 119 PHE B CA 1
ATOM 2262 C C . PHE B 1 119 ? 1.538 -17.016 0.075 1 70.19 119 PHE B C 1
ATOM 2264 O O . PHE B 1 119 ? 1.734 -16.016 -0.63 1 70.19 119 PHE B O 1
ATOM 2271 N N . ILE B 1 120 ? 2.426 -17.812 0.432 1 72.38 120 ILE B N 1
ATOM 2272 C CA . ILE B 1 120 ? 3.809 -17.672 -0.006 1 72.38 120 ILE B CA 1
ATOM 2273 C C . ILE B 1 120 ? 4.391 -19.031 -0.349 1 72.38 120 ILE B C 1
ATOM 2275 O O . ILE B 1 120 ? 4.227 -20 0.409 1 72.38 120 ILE B O 1
ATOM 2279 N N . TYR B 1 121 ? 4.895 -19.156 -1.517 1 72.19 121 TYR B N 1
ATOM 2280 C CA . TYR B 1 121 ? 5.602 -20.391 -1.849 1 72.19 121 TYR B CA 1
ATOM 2281 C C . TYR B 1 121 ? 6.691 -20.141 -2.885 1 72.19 121 TYR B C 1
ATOM 2283 O O . TYR B 1 121 ? 6.695 -19.094 -3.543 1 72.19 121 TYR B O 1
ATOM 2291 N N . LEU B 1 122 ? 7.625 -20.984 -2.844 1 73.06 122 LEU B N 1
ATOM 2292 C CA . LEU B 1 122 ? 8.734 -20.922 -3.789 1 73.06 122 LEU B CA 1
ATOM 2293 C C . LEU B 1 122 ? 8.672 -22.078 -4.773 1 73.06 122 LEU B C 1
ATOM 2295 O O . LEU B 1 122 ? 8.344 -23.203 -4.391 1 73.06 122 LEU B O 1
ATOM 2299 N N . ASP B 1 123 ? 8.883 -21.844 -5.969 1 73.56 123 ASP B N 1
ATOM 2300 C CA . ASP B 1 123 ? 9.047 -22.906 -6.957 1 73.56 123 ASP B CA 1
ATOM 2301 C C . ASP B 1 123 ? 10.125 -22.547 -7.977 1 73.56 123 ASP B C 1
ATOM 2303 O O . ASP B 1 123 ? 10.945 -21.656 -7.734 1 73.56 123 ASP B O 1
ATOM 2307 N N . ALA B 1 124 ? 10.234 -23.453 -9.016 1 68.81 124 ALA B N 1
ATOM 2308 C CA . ALA B 1 124 ? 11.273 -23.266 -10.031 1 68.81 124 ALA B CA 1
ATOM 2309 C C . ALA B 1 124 ? 11.156 -21.906 -10.695 1 68.81 124 ALA B C 1
ATOM 2311 O O . ALA B 1 124 ? 12.125 -21.406 -11.289 1 68.81 124 ALA B O 1
ATOM 2312 N N . LYS B 1 125 ? 9.953 -21.234 -10.516 1 71.06 125 LYS B N 1
ATOM 2313 C CA . LYS B 1 125 ? 9.703 -19.969 -11.18 1 71.06 125 LYS B CA 1
ATOM 2314 C C . LYS B 1 125 ? 9.977 -18.797 -10.242 1 71.06 125 LYS B C 1
ATOM 2316 O O . LYS B 1 125 ? 9.945 -17.641 -10.656 1 71.06 125 LYS B O 1
ATOM 2321 N N . GLY B 1 126 ? 10.297 -19.141 -8.977 1 75.31 126 GLY B N 1
ATOM 2322 C CA . GLY B 1 126 ? 10.633 -18.062 -8.055 1 75.31 126 GLY B CA 1
ATOM 2323 C C . GLY B 1 126 ? 9.711 -18 -6.855 1 75.31 126 GLY B C 1
ATOM 2324 O O . GLY B 1 126 ? 9.148 -19.016 -6.441 1 75.31 126 GLY B O 1
ATOM 2325 N N . ILE B 1 127 ? 9.703 -16.766 -6.293 1 75.44 127 ILE B N 1
ATOM 2326 C CA . ILE B 1 127 ? 8.883 -16.531 -5.109 1 75.44 127 ILE B CA 1
ATOM 2327 C C . ILE B 1 127 ? 7.504 -16.031 -5.531 1 75.44 127 ILE B C 1
ATOM 2329 O O . ILE B 1 127 ? 7.391 -15.117 -6.352 1 75.44 127 ILE B O 1
ATOM 2333 N N . HIS B 1 128 ? 6.488 -16.641 -5.094 1 72.75 128 HIS B N 1
ATOM 2334 C CA . HIS B 1 128 ? 5.113 -16.219 -5.328 1 72.75 128 HIS B CA 1
ATOM 2335 C C . HIS B 1 128 ? 4.434 -15.805 -4.027 1 72.75 128 HIS B C 1
ATOM 2337 O O . HIS B 1 128 ? 4.426 -16.562 -3.055 1 72.75 128 HIS B O 1
ATOM 2343 N N . THR B 1 129 ? 4.02 -14.562 -4.074 1 75.88 129 THR B N 1
ATOM 2344 C CA . THR B 1 129 ? 3.346 -14.055 -2.883 1 75.88 129 THR B CA 1
ATOM 2345 C C . THR B 1 129 ? 1.923 -13.609 -3.215 1 75.88 129 THR B C 1
ATOM 2347 O O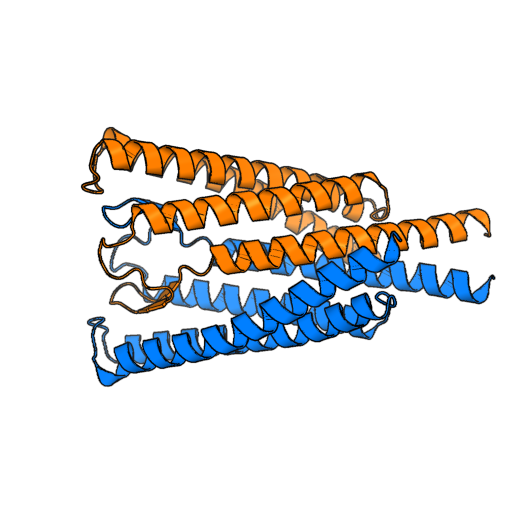 . THR B 1 129 ? 1.691 -12.961 -4.234 1 75.88 129 THR B O 1
ATOM 2350 N N . ASP B 1 130 ? 0.958 -14.078 -2.498 1 76.5 130 ASP B N 1
ATOM 2351 C CA . ASP B 1 130 ? -0.426 -13.625 -2.605 1 76.5 130 ASP B CA 1
ATOM 2352 C C . ASP B 1 130 ? -0.854 -12.859 -1.354 1 76.5 130 ASP B C 1
ATOM 2354 O O . ASP B 1 130 ? -1.854 -13.203 -0.722 1 76.5 130 ASP B O 1
ATOM 2358 N N . THR B 1 131 ? -0.118 -11.875 -1.035 1 80.5 131 THR B N 1
ATOM 2359 C CA . THR B 1 131 ? -0.323 -11.109 0.187 1 80.5 131 THR B CA 1
ATOM 2360 C C . THR B 1 131 ? -1.112 -9.836 -0.101 1 80.5 131 THR B C 1
ATOM 2362 O O . THR B 1 131 ? -1.37 -9.039 0.805 1 80.5 131 THR B O 1
ATOM 2365 N N . GLU B 1 132 ? -1.628 -9.633 -1.276 1 85.62 132 GLU B N 1
ATOM 2366 C CA . GLU B 1 132 ? -2.277 -8.398 -1.706 1 85.62 132 GLU B CA 1
ATOM 2367 C C . GLU B 1 132 ? -3.5 -8.086 -0.847 1 85.62 132 GLU B C 1
ATOM 2369 O O . GLU B 1 132 ? -3.699 -6.945 -0.431 1 85.62 132 GLU B O 1
ATOM 2374 N N . PRO B 1 133 ? -4.266 -9.125 -0.515 1 86.5 133 PRO B N 1
ATOM 2375 C CA . PRO B 1 133 ? -5.43 -8.781 0.303 1 86.5 133 PRO B CA 1
ATOM 2376 C C . PRO B 1 133 ? -5.043 -8.148 1.64 1 86.5 133 PRO B C 1
ATOM 2378 O O . PRO B 1 133 ? -5.699 -7.211 2.096 1 86.5 133 PRO B O 1
ATOM 2381 N N . ILE B 1 134 ? -4.039 -8.641 2.215 1 85.94 134 ILE B N 1
ATOM 2382 C CA . ILE B 1 134 ? -3.582 -8.109 3.494 1 85.94 134 ILE B CA 1
ATOM 2383 C C . ILE B 1 134 ? -3.059 -6.684 3.307 1 85.94 134 ILE B C 1
ATOM 2385 O O . ILE B 1 134 ? -3.361 -5.793 4.105 1 85.94 134 ILE B O 1
ATOM 2389 N N . ILE B 1 135 ? -2.35 -6.492 2.256 1 88.56 135 ILE B N 1
ATOM 2390 C CA . ILE B 1 135 ? -1.785 -5.176 1.965 1 88.56 135 ILE B CA 1
ATOM 2391 C C . ILE B 1 135 ? -2.91 -4.16 1.785 1 88.56 135 ILE B C 1
ATOM 2393 O O . ILE B 1 135 ? -2.867 -3.068 2.357 1 88.56 135 ILE B O 1
ATOM 2397 N N . PHE B 1 136 ? -3.934 -4.527 1.093 1 92.38 136 PHE B N 1
ATOM 2398 C CA . PHE B 1 136 ? -5.004 -3.578 0.798 1 92.38 136 PHE B CA 1
ATOM 2399 C C . PHE B 1 136 ? -5.855 -3.322 2.035 1 92.38 136 PHE B C 1
ATOM 2401 O O . PHE B 1 136 ? -6.363 -2.215 2.227 1 92.38 136 PHE B O 1
ATOM 2408 N N . ILE B 1 137 ? -6.016 -4.324 2.871 1 91.19 137 ILE B N 1
ATOM 2409 C CA . ILE B 1 137 ? -6.727 -4.105 4.125 1 91.19 137 ILE B CA 1
ATOM 2410 C C . ILE B 1 137 ? -5.945 -3.133 5.004 1 91.19 137 ILE B C 1
ATOM 2412 O O . ILE B 1 137 ? -6.504 -2.162 5.516 1 91.19 137 ILE B O 1
ATOM 2416 N N . LEU B 1 138 ? -4.66 -3.381 5.07 1 88.69 138 LEU B N 1
ATOM 2417 C CA . LEU B 1 138 ? -3.809 -2.51 5.871 1 88.69 138 LEU B CA 1
ATOM 2418 C C . LEU B 1 138 ? -3.799 -1.093 5.309 1 88.69 138 LEU B C 1
ATOM 2420 O O . LEU B 1 138 ? -3.939 -0.122 6.055 1 88.69 138 LEU B O 1
ATOM 2424 N N . ALA B 1 139 ? -3.652 -1.066 4.02 1 92.31 139 ALA B N 1
ATOM 2425 C CA . ALA B 1 139 ? -3.639 0.238 3.363 1 92.31 139 ALA B CA 1
ATOM 2426 C C . ALA B 1 139 ? -4.957 0.977 3.584 1 92.31 139 ALA B C 1
ATOM 2428 O O . ALA B 1 139 ? -4.961 2.176 3.871 1 92.31 139 ALA B O 1
ATOM 2429 N N . GLY B 1 140 ? -6.035 0.268 3.436 1 94.44 140 GLY B N 1
ATOM 2430 C CA . GLY B 1 140 ? -7.336 0.887 3.627 1 94.44 140 GLY B CA 1
ATOM 2431 C C . GLY B 1 140 ? -7.504 1.511 5 1 94.44 140 GLY B C 1
ATOM 2432 O O . GLY B 1 140 ? -7.93 2.662 5.113 1 94.44 140 GLY B O 1
ATOM 2433 N N . ILE B 1 141 ? -7.18 0.795 6.016 1 91.12 141 ILE B N 1
ATOM 2434 C CA . ILE B 1 141 ? -7.316 1.278 7.383 1 91.12 141 ILE B CA 1
ATOM 2435 C C . ILE B 1 141 ? -6.355 2.441 7.617 1 91.12 141 ILE B C 1
ATOM 2437 O O . ILE B 1 141 ? -6.738 3.465 8.188 1 91.12 141 ILE B O 1
ATOM 2441 N N . PHE B 1 142 ? -5.148 2.287 7.18 1 89.31 142 PHE B N 1
ATOM 2442 C CA . PHE B 1 142 ? -4.145 3.332 7.363 1 89.31 142 PHE B CA 1
ATOM 2443 C C . PHE B 1 142 ? -4.566 4.613 6.656 1 89.31 142 PHE B C 1
ATOM 2445 O O . PHE B 1 142 ? -4.422 5.707 7.207 1 89.31 142 PHE B O 1
ATOM 2452 N N . ILE B 1 143 ? -5.047 4.473 5.457 1 93.12 143 ILE B N 1
ATOM 2453 C CA . ILE B 1 143 ? -5.445 5.637 4.672 1 93.12 143 ILE B CA 1
ATOM 2454 C C . ILE B 1 143 ? -6.648 6.312 5.328 1 93.12 143 ILE B C 1
ATOM 2456 O O . ILE B 1 143 ? -6.758 7.539 5.328 1 93.12 143 ILE B O 1
ATOM 2460 N N . ALA B 1 144 ? -7.566 5.566 5.859 1 93.06 144 ALA B N 1
ATOM 2461 C CA . ALA B 1 144 ? -8.688 6.133 6.605 1 93.06 144 ALA B CA 1
ATOM 2462 C C . ALA B 1 144 ? -8.195 6.977 7.777 1 93.06 144 ALA B C 1
ATOM 2464 O O . ALA B 1 144 ? -8.703 8.07 8.023 1 93.06 144 ALA B O 1
ATOM 2465 N N . ILE B 1 145 ? -7.262 6.465 8.445 1 88.75 145 ILE B N 1
ATOM 2466 C CA . ILE B 1 145 ? -6.676 7.188 9.57 1 88.75 145 ILE B CA 1
ATOM 2467 C C . ILE B 1 145 ? -5.992 8.461 9.062 1 88.75 145 ILE B C 1
ATOM 2469 O O . ILE B 1 145 ? -6.117 9.523 9.672 1 88.75 145 ILE B O 1
ATOM 2473 N N . LEU B 1 146 ? -5.301 8.336 7.945 1 90.19 146 LEU B N 1
ATOM 2474 C CA . LEU B 1 146 ? -4.629 9.484 7.352 1 90.19 146 LEU B CA 1
ATOM 2475 C C . LEU B 1 146 ? -5.629 10.578 6.992 1 90.19 146 LEU B C 1
ATOM 2477 O O . LEU B 1 146 ? -5.328 11.766 7.105 1 90.19 146 LEU B O 1
ATOM 2481 N N . ALA B 1 147 ? -6.711 10.172 6.516 1 94.25 147 ALA B N 1
ATOM 2482 C CA . ALA B 1 147 ? -7.754 11.156 6.219 1 94.25 147 ALA B CA 1
ATOM 2483 C C . ALA B 1 147 ? -8.094 11.992 7.449 1 94.25 147 ALA B C 1
ATOM 2485 O O . ALA B 1 147 ? -8.258 13.211 7.359 1 94.25 147 ALA 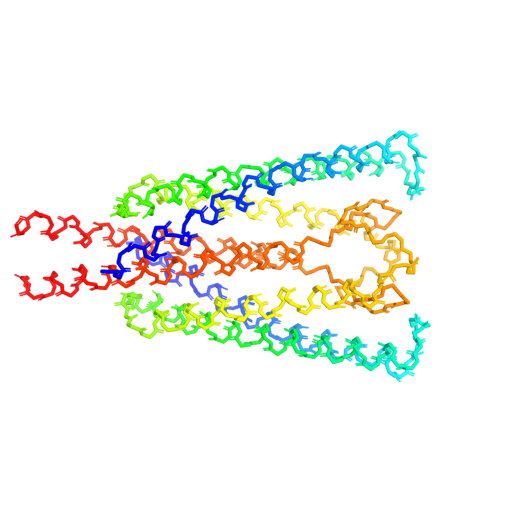B O 1
ATOM 2486 N N . GLY B 1 148 ? -8.188 11.359 8.555 1 91.38 148 GLY B N 1
ATOM 2487 C CA . GLY B 1 148 ? -8.422 12.062 9.805 1 91.38 148 GLY B CA 1
ATOM 2488 C C . GLY B 1 148 ? -7.285 12.984 10.195 1 91.38 148 GLY B C 1
ATOM 2489 O O . GLY B 1 148 ? -7.52 14.086 10.688 1 91.38 148 GLY B O 1
ATOM 2490 N N . VAL B 1 149 ? -6.152 12.547 9.992 1 90.31 149 VAL B N 1
ATOM 2491 C CA . VAL B 1 149 ? -4.961 13.344 10.289 1 90.31 149 VAL B CA 1
ATOM 2492 C C . VAL B 1 149 ? -4.941 14.586 9.406 1 90.31 149 VAL B C 1
ATOM 2494 O O . VAL B 1 149 ? -4.617 15.68 9.875 1 90.31 149 VAL B O 1
ATOM 2497 N N . PHE B 1 150 ? -5.277 14.406 8.148 1 93.5 150 PHE B N 1
ATOM 2498 C CA . PHE B 1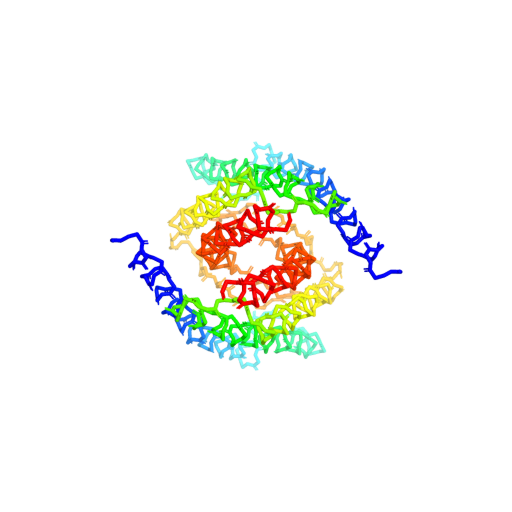 150 ? -5.332 15.531 7.227 1 93.5 150 PHE B CA 1
ATOM 2499 C C . PHE B 1 150 ? -6.367 16.547 7.684 1 93.5 150 PHE B C 1
ATOM 2501 O O . PHE B 1 150 ? -6.133 17.766 7.594 1 93.5 150 PHE B O 1
ATOM 2508 N N . LYS B 1 151 ? -7.461 16.047 8.141 1 94.19 151 LYS B N 1
ATOM 2509 C CA . LYS B 1 151 ? -8.477 16.953 8.672 1 94.19 151 LYS B CA 1
ATOM 2510 C C . LYS B 1 151 ? -7.91 17.844 9.781 1 94.19 151 LYS B C 1
ATOM 2512 O O . LYS B 1 151 ? -8.117 19.047 9.781 1 94.19 151 LYS B O 1
ATOM 2517 N N . LYS B 1 152 ? -7.234 17.234 10.641 1 92 152 LYS B N 1
ATOM 2518 C CA . LYS B 1 152 ? -6.648 17.953 11.766 1 92 152 LYS B CA 1
ATOM 2519 C C . LYS B 1 152 ? -5.605 18.969 11.281 1 92 152 LYS B C 1
ATOM 2521 O O . LYS B 1 152 ? -5.512 20.078 11.812 1 92 152 LYS B O 1
ATOM 2526 N N . ALA B 1 153 ? -4.84 18.609 10.375 1 92.88 153 ALA B N 1
ATOM 2527 C CA . ALA B 1 153 ? -3.832 19.5 9.805 1 92.88 153 ALA B CA 1
ATOM 2528 C C . ALA B 1 153 ? -4.48 20.719 9.156 1 92.88 153 ALA B C 1
ATOM 2530 O O . ALA B 1 153 ? -3.953 21.828 9.234 1 92.88 153 ALA B O 1
ATOM 2531 N N . ILE B 1 154 ? -5.559 20.469 8.484 1 94.44 154 ILE B N 1
ATOM 2532 C CA . ILE B 1 154 ? -6.293 21.578 7.875 1 94.44 154 ILE B CA 1
ATOM 2533 C C . ILE B 1 154 ? -6.742 22.562 8.953 1 94.44 154 ILE B C 1
ATOM 2535 O O . ILE B 1 154 ? -6.629 23.781 8.781 1 94.44 154 ILE B O 1
ATOM 2539 N N . GLU B 1 155 ? -7.254 22.062 10.008 1 91.88 155 GLU B N 1
ATOM 2540 C CA . GLU B 1 155 ? -7.684 22.906 11.117 1 91.88 155 GLU B CA 1
ATOM 2541 C C . GLU B 1 155 ? -6.527 23.75 11.648 1 91.88 155 GLU B C 1
ATOM 2543 O O . GLU B 1 155 ? -6.691 24.953 11.898 1 91.88 155 GLU B O 1
ATOM 2548 N N . TYR B 1 156 ? -5.363 23.156 11.789 1 89.88 156 TYR B N 1
ATOM 2549 C CA . TYR B 1 156 ? -4.184 23.891 12.227 1 89.88 156 TYR B CA 1
ATOM 2550 C C . TYR B 1 156 ? -3.83 25 11.234 1 89.88 156 TYR B C 1
ATOM 2552 O O . TYR B 1 156 ? -3.51 26.109 11.633 1 89.88 156 TYR B O 1
ATOM 2560 N N . LYS B 1 157 ? -3.855 24.578 10.047 1 91.31 157 LYS B N 1
ATOM 2561 C CA . LYS B 1 157 ? -3.527 25.547 9 1 91.31 157 LYS B CA 1
ATOM 2562 C C . LYS B 1 157 ? -4.5 26.719 9.008 1 91.31 157 LYS B C 1
ATOM 2564 O O . LYS B 1 157 ? -4.086 27.875 8.93 1 91.31 157 LYS B O 1
ATOM 2569 N N . GLU B 1 158 ? -5.77 26.406 9.016 1 90.81 158 GLU B N 1
ATOM 2570 C CA . GLU B 1 158 ? -6.789 27.438 9.008 1 90.81 158 GLU B CA 1
ATOM 2571 C C . GLU B 1 158 ? -6.684 28.344 10.242 1 90.81 158 GLU B C 1
ATOM 2573 O O . GLU B 1 158 ? -6.871 29.547 10.156 1 90.81 158 GLU B O 1
ATOM 2578 N N . GLU B 1 159 ? -6.43 27.797 11.344 1 87.25 159 GLU B N 1
ATOM 2579 C CA . GLU B 1 159 ? -6.238 28.578 12.562 1 87.25 159 GLU B CA 1
ATOM 2580 C C . GLU B 1 159 ? -5.027 29.5 12.445 1 87.25 159 GLU B C 1
ATOM 2582 O O . GLU B 1 159 ? -5.051 30.625 12.93 1 87.25 159 GLU B O 1
ATOM 2587 N N . ASN B 1 160 ? -4.047 29.031 11.859 1 85.06 160 ASN B N 1
ATOM 2588 C CA . ASN B 1 160 ? -2.854 29.844 11.633 1 85.06 160 ASN B CA 1
ATOM 2589 C C . ASN B 1 160 ? -3.125 30.984 10.664 1 85.06 160 ASN B C 1
ATOM 2591 O O . ASN B 1 160 ? -2.619 32.094 10.852 1 85.06 160 ASN B O 1
ATOM 2595 N N . ASP B 1 161 ? -3.852 30.734 9.578 1 82.69 161 ASP B N 1
ATOM 2596 C CA . ASP B 1 161 ? -4.18 31.734 8.57 1 82.69 161 ASP B CA 1
ATOM 2597 C C . ASP B 1 161 ? -5.012 32.875 9.172 1 82.69 161 ASP B C 1
ATOM 2599 O O . ASP B 1 161 ? -4.941 34 8.711 1 82.69 161 ASP B O 1
ATOM 2603 N N . PHE B 1 162 ? -5.812 32.5 10.18 1 80.69 162 PHE B N 1
ATOM 2604 C CA . PHE B 1 162 ? -6.676 33.5 10.812 1 80.69 162 PHE B CA 1
ATOM 2605 C C . PHE B 1 162 ? -5.883 34.375 11.781 1 80.69 162 PHE B C 1
ATOM 2607 O O . PHE B 1 162 ? -6.32 35.469 12.141 1 80.69 162 PHE B O 1
ATOM 2614 N N . THR B 1 163 ? -4.859 33.812 12.367 1 74.19 163 THR B N 1
ATOM 2615 C CA . THR B 1 163 ? -4.16 34.531 13.43 1 74.19 163 THR B CA 1
ATOM 2616 C C . THR B 1 163 ? -3.016 35.344 12.859 1 74.19 163 THR B C 1
ATOM 2618 O O . THR B 1 163 ? -2.559 36.312 13.492 1 74.19 163 THR B O 1
ATOM 2621 N N . ILE B 1 164 ? -2.422 34.844 11.891 1 61.31 164 ILE B N 1
ATOM 2622 C CA . ILE B 1 164 ? -1.343 35.688 11.352 1 61.31 164 ILE B CA 1
ATOM 2623 C C . ILE B 1 164 ? -1.87 36.531 10.211 1 61.31 164 ILE B C 1
ATOM 2625 O O . ILE B 1 164 ? -2.613 36.062 9.352 1 61.31 164 ILE B O 1
#

Sequence (328 aa):
MKYYGKKSLSQVLLWILNIILIVGIGLTMLVYYNTFFKNTGNITGKNKIILGTLLTIGVICIFLIVFELRKIVITLIKANPFIWSNVTSLKKISVKCFIIAACYFGNFVVSFGKEKYKFIYLDAKGIHTDTEPIIFILAGIFIAILAGVFKKAIEYKEENDFTIMKYYGKKSLSQVLLWILNIILIVGIGLTMLVYYNTFFKNTGNITGKNKIILGTLLTIGVICIFLIVFELRKIVITLIKANPFIWSNVTSLKKISVKCFIIAACYFGNFVVSFGKEKYKFIYLDAKGIHTDTEPIIFILAGIFIAILAGVFKKAIEYKEENDFTI

Organism: Clostridium novyi (strain NT) (NCBI:txid386415)

Solvent-accessible surface area (backbone atoms only — not comparable to full-atom values): 16697 Å² total; per-residue (Å²): 122,74,71,58,52,55,37,46,54,35,48,51,47,51,51,50,50,53,50,50,51,54,52,48,51,53,51,50,52,51,40,51,44,38,53,73,69,65,49,74,26,72,52,52,70,73,55,43,51,53,51,49,51,39,50,51,53,39,51,50,37,50,53,51,35,50,53,37,50,48,57,43,39,52,28,48,53,69,71,52,58,65,45,68,68,42,32,52,31,30,42,51,37,16,53,38,24,44,51,38,25,49,36,47,50,51,40,47,59,73,22,52,84,68,63,83,82,58,55,57,44,61,38,63,64,30,77,45,59,58,55,58,43,58,50,26,44,50,46,16,54,51,34,43,52,46,22,52,51,43,52,54,39,27,52,31,42,53,54,38,60,71,70,98,123,77,73,57,52,56,36,47,55,34,49,51,48,51,50,52,51,54,49,49,53,54,52,48,53,54,51,50,51,50,38,50,44,39,53,73,69,65,51,74,26,71,52,53,69,72,56,42,51,54,52,50,49,41,49,51,55,38,51,51,37,50,52,51,36,49,52,37,48,48,56,41,39,52,28,47,52,67,71,52,58,66,45,69,68,42,32,53,33,30,44,52,37,16,53,38,25,45,51,40,23,49,37,47,49,51,41,48,57,73,18,52,92,38,74,83,84,58,54,57,45,60,36,65,66,32,77,45,59,60,54,60,41,58,51,26,44,51,47,16,54,52,33,42,51,45,24,54,52,44,51,53,39,27,52,31,42,52,53,38,60,72,71,98